Protein 3VMV (pdb70)

Organism: NCBI:txid122631

InterPro domains:
  IPR002022 Pectate lyase [PF00544] (34-359)
  IPR002022 Pectate lyase [SM00656] (61-288)
  IPR011050 Pectin lyase fold/virulence factor [SSF51126] (38-361)
  IPR012334 Pectin lyase fold [G3DSA:2.160.20.10] (37-362)
  IPR045032 Pectin lyase family [PTHR31683] (42-353)

Secondary structure (DSSP, 8-state):
--SGGGGSTT---TTTTSEEEEESSHHHHHHHHHHHHHSS-TTS-EEEEE-SEEESTT-SSSSEEES-TT-TTS-EEEEEEEE-TT--EEES--EEEESEEEEEEES-EEE---STTS-SEEEETT-EEEEEES-EEE--SSTTS-TTSS--SEEE-TT-EEEEEES-EEEEEEE-EEE-SSS-GGG--EEEEEES-EEEEEEE-TTEEES-EEEEES-EEEEESS-SEEEETT-EEEEES-EEEEES--SBPTTT-PBPSSEE--S-SSSB-EEEEES-EEESS--TT---------SS------HHHHHHHHHHH-SSSS--

Radius of gyration: 18.45 Å; Cα contacts (8 Å, |Δi|>4): 1088; chains: 1; bounding box: 36×42×50 Å

CATH classification: 2.160.20.10

Foldseek 3Di:
DDPFLLCPPPHADALPPFEEEEDAEQCVQLCVLAVLLPDPHNANRYEYEHQHEYECVRHDDQANENARPVGQVDEHERHEYEYDFAHQEYEQYAYEHGNYERYEYEQYEYEQHQTDVLERYEYEHQYESYEYAFAEYEYAVVPPVDQNSGPEHYEYKFAYERYEYEQAEYEHHEQYYYQYDDQDLNRGYETYEYALYEAEHYAEPLPQHAQYEYEYALYEAENHHAAHAAFAHAYEYEYEQAEYANHHDQAQAPPPRHGGWHYWHHDDDPGGYFYAYYQYHYHNTDDPVDDGDDPDDDDDDDDHDHNVVSVVCSVPAGHHSRPD

Sequence (324 aa):
GPQGYASMNGGTTGGAGGRVEYASTGAQIQQLIDNRSRSNNPDEPLTIYVNGTITQGNSPQSLIDVKNHRGKAHEIKNISIIGVGTNGEFDGIGIRLSNAHNIIIQNVSIHHVREGEGTAIEVTDDSKNVWIDHNEFYSEFPGNGDSDYYDGLVDMKRNAEYITVSWNKFENHWKTMLVGHTDNASLAPDKITYHHNYFNNLNSRVPLIRYADVHMFNNYFKDINDTAINSRVGARVFVENNYFDNVGSGQADPTTGFIKGPVGWFYGSPSTGYWNLRGNVFVNTPNSHLNSTTNFTPPYSYQVQSATQAKSSVEQHSGVGVIN

Nearest PDB structures (foldseek):
  3vmw-assembly1_A  TM=1.003E+00  e=4.921E-53  Bacillus sp. N16-5
  7bbv-assembly2_B  TM=9.202E-01  e=9.010E-18  Verticillium dahliae VdLs.17
  2qy1-assembly2_B  TM=8.235E-01  e=1.995E-17  Xanthomonas campestris pv. campestris
  2qxz-assembly2_B  TM=8.235E-01  e=8.107E-17  Xanthomonas campestris pv. campestris
  1o8f-assembly1_A  TM=7.724E-01  e=2.577E-15  Dickeya chrysanthemi

Structure (mmCIF, N/CA/C/O backbone):
data_3VMV
#
_entry.id   3VMV
#
_cell.length_a   134.874
_cell.length_b   48.473
_cell.length_c   52.939
_cell.angle_alpha   90.00
_cell.angle_beta   90.00
_cell.angle_gamma   90.00
#
_symmetry.space_group_name_H-M   'P 21 21 2'
#
loop_
_entity.id
_entity.type
_entity.pdbx_description
1 polymer 'Pectate lyase'
2 non-polymer 'SULFATE ION'
3 water water
#
loop_
_atom_site.group_PDB
_atom_site.id
_atom_site.type_symbol
_atom_site.label_atom_id
_atom_site.label_alt_id
_atom_site.label_comp_id
_atom_site.label_asym_id
_atom_site.label_entity_id
_atom_site.label_seq_id
_atom_site.pdbx_PDB_ins_code
_atom_site.Cartn_x
_atom_site.Cartn_y
_atom_site.Cartn_z
_atom_site.occupancy
_atom_site.B_iso_or_equiv
_atom_site.auth_seq_id
_atom_site.auth_comp_id
_atom_site.auth_asym_id
_atom_site.auth_atom_id
_atom_site.pdbx_PDB_model_num
ATOM 1 N N . GLY A 1 3 ? -31.519 25.081 7.422 1.00 33.28 3 GLY A N 1
ATOM 2 C CA . GLY A 1 3 ? -30.223 25.203 8.079 1.00 24.78 3 GLY A CA 1
ATOM 3 C C . GLY A 1 3 ? -30.081 24.445 9.385 1.00 21.28 3 GLY A C 1
ATOM 4 O O . GLY A 1 3 ? -30.970 23.679 9.802 1.00 22.22 3 GLY A O 1
ATOM 5 N N . PRO A 1 4 ? -28.941 24.637 10.046 1.00 16.28 4 PRO A N 1
ATOM 6 C CA . PRO A 1 4 ? -28.675 23.850 11.262 1.00 13.71 4 PRO A CA 1
ATOM 7 C C . PRO A 1 4 ? -29.452 24.328 12.479 1.00 16.43 4 PRO A C 1
ATOM 8 O O . PRO A 1 4 ? -29.799 25.533 12.582 1.00 17.83 4 PRO A O 1
ATOM 12 N N . GLN A 1 5 ? -29.735 23.376 13.367 1.00 11.85 5 GLN A N 1
ATOM 13 C CA . GLN A 1 5 ? -30.110 23.699 14.734 1.00 13.01 5 GLN A CA 1
ATOM 14 C C . GLN A 1 5 ? -28.884 24.083 15.538 1.00 12.00 5 GLN A C 1
ATOM 15 O O . GLN A 1 5 ? -27.765 23.715 15.184 1.00 16.52 5 GLN A O 1
ATOM 21 N N . GLY A 1 6 ? -29.082 24.805 16.644 1.00 13.18 6 GLY A N 1
ATOM 22 C CA . GLY A 1 6 ? -28.008 24.949 17.610 1.00 12.51 6 GLY A CA 1
ATOM 23 C C . GLY A 1 6 ? -26.972 26.002 17.258 1.00 12.37 6 GLY A C 1
ATOM 24 O O . GLY A 1 6 ? -27.248 26.993 16.599 1.00 13.08 6 GLY A O 1
ATOM 25 N N . TYR A 1 7 ? -25.755 25.781 17.726 1.00 10.36 7 TYR A N 1
ATOM 26 C CA . TYR A 1 7 ? -24.793 26.867 17.703 1.00 10.92 7 TYR A CA 1
ATOM 27 C C . TYR A 1 7 ? -24.406 27.357 16.288 1.00 12.63 7 TYR A C 1
ATOM 28 O O . TYR A 1 7 ? -24.136 28.546 16.119 1.00 11.81 7 TYR A O 1
ATOM 37 N N . ALA A 1 8 ? -24.400 26.493 15.263 1.00 10.69 8 ALA A N 1
ATOM 38 C CA . ALA A 1 8 ? -24.063 26.970 13.920 1.00 9.76 8 ALA A CA 1
ATOM 39 C C . ALA A 1 8 ? -25.135 27.937 13.367 1.00 11.77 8 ALA A C 1
ATOM 40 O O . ALA A 1 8 ? -24.894 28.617 12.392 1.00 14.69 8 ALA A O 1
ATOM 42 N N . SER A 1 9 ? -26.306 27.984 14.017 1.00 12.83 9 SER A N 1
ATOM 43 C CA . SER A 1 9 ? -27.371 28.906 13.604 1.00 14.06 9 SER A CA 1
ATOM 44 C C . SER A 1 9 ? -27.152 30.311 14.134 1.00 16.33 9 SER A C 1
ATOM 45 O O . SER A 1 9 ? -27.810 31.253 13.687 1.00 16.61 9 SER A O 1
ATOM 48 N N . MET A 1 10 ? -26.252 30.447 15.104 1.00 15.24 10 MET A N 1
ATOM 49 C CA . MET A 1 10 ? -25.963 31.738 15.716 1.00 15.75 10 MET A CA 1
ATOM 50 C C . MET A 1 10 ? -24.873 32.424 14.925 1.00 16.61 10 MET A C 1
ATOM 51 O O . MET A 1 10 ? -24.394 31.887 13.915 1.00 16.54 10 MET A O 1
ATOM 56 N N . ASN A 1 11 ? -24.501 33.615 15.383 1.00 17.80 11 ASN A N 1
ATOM 57 C CA . ASN A 1 11 ? -23.409 34.370 14.782 1.00 16.25 11 ASN A CA 1
ATOM 58 C C . ASN A 1 11 ? -23.642 34.566 13.296 1.00 19.92 11 ASN A C 1
ATOM 59 O O . ASN A 1 11 ? -22.707 34.518 12.507 1.00 18.58 11 ASN A O 1
ATOM 64 N N . GLY A 1 12 ? -24.904 34.770 12.912 1.00 18.35 12 GLY A N 1
ATOM 65 C CA . GLY A 1 12 ? -25.240 34.993 11.513 1.00 20.68 12 GLY A CA 1
ATOM 66 C C . GLY A 1 12 ? -25.748 33.797 10.711 1.00 20.99 12 GLY A C 1
ATOM 67 O O . GLY A 1 12 ? -26.244 33.963 9.598 1.00 19.32 12 GLY A O 1
ATOM 68 N N . GLY A 1 13 ? -25.583 32.589 11.249 1.00 17.93 13 GLY A N 1
ATOM 69 C CA . GLY A 1 13 ? -26.106 31.388 10.625 1.00 16.49 13 GLY A CA 1
ATOM 70 C C . GLY A 1 13 ? -25.102 30.703 9.705 1.00 15.09 13 GLY A C 1
ATOM 71 O O . GLY A 1 13 ? -23.986 31.220 9.469 1.00 16.68 13 GLY A O 1
ATOM 72 N N . THR A 1 14 ? -25.501 29.549 9.193 1.00 15.99 14 THR A N 1
ATOM 73 C CA . THR A 1 14 ? -24.653 28.783 8.283 1.00 14.56 14 THR A CA 1
ATOM 74 C C . THR A 1 14 ? -25.440 28.360 7.048 1.00 16.85 14 THR A C 1
ATOM 75 O O . THR A 1 14 ? -26.433 27.608 7.132 1.00 17.36 14 THR A O 1
ATOM 79 N N . THR A 1 15 ? -25.008 28.879 5.895 1.00 14.48 15 THR A N 1
ATOM 80 C CA . THR A 1 15 ? -25.592 28.569 4.611 1.00 14.01 15 THR A CA 1
ATOM 81 C C . THR A 1 15 ? -24.593 27.923 3.657 1.00 14.80 15 THR A C 1
ATOM 82 O O . THR A 1 15 ? -24.958 27.486 2.570 1.00 15.07 15 THR A O 1
ATOM 86 N N . GLY A 1 16 ? -23.337 27.839 4.075 1.00 14.84 16 GLY A N 1
ATOM 87 C CA . GLY A 1 16 ? -22.326 27.199 3.244 1.00 14.94 16 GLY A CA 1
ATOM 88 C C . GLY A 1 16 ? -22.175 27.822 1.863 1.00 15.10 16 GLY A C 1
ATOM 89 O O . GLY A 1 16 ? -22.022 29.059 1.708 1.00 15.56 16 GLY A O 1
ATOM 90 N N . GLY A 1 17 ? -22.203 26.966 0.850 1.00 14.00 17 GLY A N 1
ATOM 91 C CA . GLY A 1 17 ? -21.983 27.383 -0.530 1.00 14.28 17 GLY A CA 1
ATOM 92 C C . GLY A 1 17 ? -23.255 27.713 -1.263 1.00 17.43 17 GLY A C 1
ATOM 93 O O . GLY A 1 17 ? -23.236 27.861 -2.480 1.00 18.74 17 GLY A O 1
ATOM 94 N N . ALA A 1 18 ? -24.367 27.814 -0.543 1.00 18.55 18 ALA A N 1
ATOM 95 C CA . ALA A 1 18 ? -25.649 28.062 -1.205 1.00 23.28 18 ALA A CA 1
ATOM 96 C C . ALA A 1 18 ? -25.649 29.398 -1.945 1.00 26.13 18 ALA A C 1
ATOM 97 O O . ALA A 1 18 ? -25.145 30.403 -1.443 1.00 24.20 18 ALA A O 1
ATOM 99 N N . GLY A 1 19 ? -26.206 29.391 -3.155 1.00 24.11 19 GLY A N 1
ATOM 100 C CA . GLY A 1 19 ? -26.441 30.633 -3.874 1.00 28.08 19 GLY A CA 1
ATOM 101 C C . GLY A 1 19 ? -25.248 31.150 -4.665 1.00 31.52 19 GLY A C 1
ATOM 102 O O . GLY A 1 19 ? -25.117 32.353 -4.897 1.00 36.21 19 GLY A O 1
ATOM 103 N N . GLY A 1 20 ? -24.374 30.240 -5.076 1.00 23.24 20 GLY A N 1
ATOM 104 C CA . GLY A 1 20 ? -23.268 30.588 -5.945 1.00 23.49 20 GLY A CA 1
ATOM 105 C C . GLY A 1 20 ? -23.061 29.529 -7.012 1.00 25.58 20 GLY A C 1
ATOM 106 O O . GLY A 1 20 ? -24.004 29.055 -7.649 1.00 28.05 20 GLY A O 1
ATOM 107 N N . ARG A 1 21 ? -21.815 29.153 -7.207 1.00 19.83 21 ARG A N 1
ATOM 108 C CA . ARG A 1 21 ? -21.446 28.176 -8.206 1.00 20.18 21 ARG A CA 1
ATOM 109 C C . ARG A 1 21 ? -21.624 26.759 -7.693 1.00 18.27 21 ARG A C 1
ATOM 110 O O . ARG A 1 21 ? -21.553 26.513 -6.475 1.00 16.74 21 ARG A O 1
ATOM 118 N N . VAL A 1 22 ? -21.867 25.847 -8.634 1.00 19.30 22 VAL A N 1
ATOM 119 C CA . VAL A 1 22 ? -21.964 24.412 -8.345 1.00 15.32 22 VAL A CA 1
ATOM 120 C C . VAL A 1 22 ? -20.970 23.663 -9.190 1.00 16.15 22 VAL A C 1
ATOM 121 O O . VAL A 1 22 ? -20.889 23.879 -10.404 1.00 17.55 22 VAL A O 1
ATOM 125 N N . GLU A 1 23 ? -20.207 22.783 -8.565 1.00 14.86 23 GLU A N 1
ATOM 126 C CA . GLU A 1 23 ? -19.277 21.933 -9.250 1.00 16.54 23 GLU A CA 1
ATOM 127 C C . GLU A 1 23 ? -19.479 20.533 -8.774 1.00 14.82 23 GLU A C 1
ATOM 128 O O . GLU A 1 23 ? -19.907 20.315 -7.608 1.00 16.97 23 GLU A O 1
ATOM 134 N N . TYR A 1 24 ? -19.161 19.591 -9.634 1.00 16.30 24 TYR A N 1
ATOM 135 C CA . TYR A 1 24 ? -19.141 18.198 -9.273 1.00 18.07 24 TYR A CA 1
ATOM 136 C C . TYR A 1 24 ? -17.716 17.678 -9.346 1.00 22.69 24 TYR A C 1
ATOM 137 O O . TYR A 1 24 ? -17.032 17.843 -10.373 1.00 24.51 24 TYR A O 1
ATOM 146 N N . ALA A 1 25 ? -17.296 16.990 -8.290 1.00 15.65 25 ALA A N 1
ATOM 147 C CA . ALA A 1 25 ? -15.925 16.494 -8.245 1.00 16.54 25 ALA A CA 1
ATOM 148 C C . ALA A 1 25 ? -15.908 15.040 -7.839 1.00 16.85 25 ALA A C 1
ATOM 149 O O . ALA A 1 25 ? -16.701 14.610 -7.007 1.00 17.52 25 ALA A O 1
ATOM 151 N N . SER A 1 26 ? -14.977 14.284 -8.384 1.00 15.64 26 SER A N 1
ATOM 152 C CA . SER A 1 26 ? -14.867 12.880 -8.024 1.00 16.13 26 SER A CA 1
ATOM 153 C C . SER A 1 26 ? -13.450 12.501 -7.651 1.00 16.76 26 SER A C 1
ATOM 154 O O . SER A 1 26 ? -13.165 11.334 -7.453 1.00 18.29 26 SER A O 1
ATOM 157 N N . THR A 1 27 ? -12.563 13.486 -7.543 1.00 15.50 27 THR A N 1
ATOM 158 C CA . THR A 1 27 ? -11.201 13.203 -7.042 1.00 16.23 27 THR A CA 1
ATOM 159 C C . THR A 1 27 ? -10.771 14.337 -6.122 1.00 15.39 27 THR A C 1
ATOM 160 O O . THR A 1 27 ? -11.311 15.460 -6.186 1.00 14.88 27 THR A O 1
ATOM 164 N N . GLY A 1 28 ? -9.791 14.066 -5.260 1.00 13.36 28 GLY A N 1
ATOM 165 C CA . GLY A 1 28 ? -9.296 15.102 -4.376 1.00 14.35 28 GLY A CA 1
ATOM 166 C C . GLY A 1 28 ? -8.630 16.217 -5.158 1.00 15.09 28 GLY A C 1
ATOM 167 O O . GLY A 1 28 ? -8.697 17.383 -4.757 1.00 14.11 28 GLY A O 1
ATOM 168 N N . ALA A 1 29 ? -7.994 15.865 -6.266 1.00 16.11 29 ALA A N 1
ATOM 169 C CA . ALA A 1 29 ? -7.401 16.892 -7.127 1.00 16.09 29 ALA A CA 1
ATOM 170 C C . ALA A 1 29 ? -8.452 17.887 -7.612 1.00 16.25 29 ALA A C 1
ATOM 171 O O . ALA A 1 29 ? -8.222 19.092 -7.569 1.00 15.81 29 ALA A O 1
ATOM 173 N N . GLN A 1 30 ? -9.630 17.403 -8.010 1.00 16.15 30 GLN A N 1
ATOM 174 C CA . GLN A 1 30 ? -10.671 18.339 -8.437 1.00 15.42 30 GLN A CA 1
ATOM 175 C C . GLN A 1 30 ? -11.126 19.198 -7.278 1.00 16.92 30 GLN A C 1
ATOM 176 O O . GLN A 1 30 ? -11.269 20.400 -7.417 1.00 16.82 30 GLN A O 1
ATOM 182 N N . ILE A 1 31 ? -11.357 18.584 -6.117 1.00 12.92 31 ILE A N 1
ATOM 183 C CA . ILE A 1 31 ? -11.790 19.364 -4.971 1.00 11.90 31 ILE A CA 1
ATOM 184 C C . ILE A 1 31 ? -10.751 20.417 -4.588 1.00 14.64 31 ILE A C 1
ATOM 185 O O . ILE A 1 31 ? -11.084 21.590 -4.389 1.00 13.35 31 ILE A O 1
ATOM 190 N N . GLN A 1 32 ? -9.495 19.995 -4.462 1.00 12.42 32 GLN A N 1
ATOM 191 C CA . GLN A 1 32 ? -8.453 20.941 -4.033 1.00 14.79 32 GLN A CA 1
ATOM 192 C C . GLN A 1 32 ? -8.281 22.084 -5.056 1.00 16.16 32 GLN A C 1
ATOM 193 O O . GLN A 1 32 ? -8.110 23.260 -4.682 1.00 16.56 32 GLN A O 1
ATOM 199 N N . GLN A 1 33 ? -8.334 21.748 -6.345 1.00 14.86 33 GLN A N 1
ATOM 200 C CA . GLN A 1 33 ? -8.219 22.788 -7.370 1.00 15.06 33 GLN A CA 1
ATOM 201 C C . GLN A 1 33 ? -9.367 23.752 -7.335 1.00 14.65 33 GLN A C 1
ATOM 202 O O . GLN A 1 33 ? -9.171 24.958 -7.531 1.00 18.51 33 GLN A O 1
ATOM 208 N N . LEU A 1 34 ? -10.586 23.244 -7.124 1.00 14.95 34 LEU A N 1
ATOM 209 C CA . LEU A 1 34 ? -11.715 24.147 -7.034 1.00 18.15 34 LEU A CA 1
ATOM 210 C C . LEU A 1 34 ? -11.522 25.164 -5.901 1.00 18.59 34 LEU A C 1
ATOM 211 O O . LEU A 1 34 ? -11.760 26.367 -6.079 1.00 18.11 34 LEU A O 1
ATOM 216 N N . ILE A 1 35 ? -11.072 24.676 -4.754 1.00 16.19 35 ILE A N 1
ATOM 217 C CA . ILE A 1 35 ? -10.850 25.530 -3.601 1.00 14.82 35 ILE A CA 1
ATOM 218 C C . ILE A 1 35 ? -9.761 26.557 -3.895 1.00 17.18 35 ILE A C 1
ATOM 219 O O . ILE A 1 35 ? -9.942 27.742 -3.639 1.00 15.33 35 ILE A O 1
ATOM 224 N N . ASP A 1 36 ? -8.629 26.093 -4.424 1.00 14.97 36 ASP A N 1
ATOM 225 C CA . ASP A 1 36 ? -7.470 26.972 -4.612 1.00 16.29 36 ASP A CA 1
ATOM 226 C C . ASP A 1 36 ? -7.723 27.959 -5.750 1.00 17.48 36 ASP A C 1
ATOM 227 O O . ASP A 1 36 ? -7.380 29.141 -5.633 1.00 17.14 36 ASP A O 1
ATOM 232 N N . ASN A 1 37 ? -8.333 27.485 -6.834 1.00 16.56 37 ASN A N 1
ATOM 233 C CA . ASN A 1 37 ? -8.636 28.365 -7.948 1.00 17.87 37 ASN A CA 1
ATOM 234 C C . ASN A 1 37 ? -9.579 29.474 -7.497 1.00 15.36 37 ASN A C 1
ATOM 235 O O . ASN A 1 37 ? -9.402 30.642 -7.863 1.00 19.35 37 ASN A O 1
ATOM 240 N N . ARG A 1 38 ? -10.587 29.125 -6.706 1.00 17.15 38 ARG A N 1
ATOM 241 C CA . ARG A 1 38 ? -11.479 30.164 -6.220 1.00 14.25 38 ARG A CA 1
ATOM 242 C C . ARG A 1 38 ? -10.726 31.157 -5.341 1.00 16.12 38 ARG A C 1
ATOM 243 O O . ARG A 1 38 ? -10.925 32.368 -5.424 1.00 16.90 38 ARG A O 1
ATOM 251 N N . SER A 1 39 ? -9.849 30.634 -4.486 1.00 14.16 39 SER A N 1
ATOM 252 C CA . SER A 1 39 ? -9.128 31.477 -3.543 1.00 15.78 39 SER A CA 1
ATOM 253 C C . SER A 1 39 ? -8.264 32.514 -4.281 1.00 16.55 39 SER A C 1
ATOM 254 O O . SER A 1 39 ? -8.093 33.625 -3.802 1.00 18.09 39 SER A O 1
ATOM 257 N N . ARG A 1 40 ? -7.778 32.157 -5.464 1.00 18.18 40 ARG A N 1
ATOM 258 C CA . ARG A 1 40 ? -6.889 33.021 -6.242 1.00 17.81 40 ARG A CA 1
ATOM 259 C C . ARG A 1 40 ? -7.671 33.944 -7.186 1.00 18.69 40 ARG A C 1
ATOM 260 O O . ARG A 1 40 ? -7.078 34.784 -7.847 1.00 21.91 40 ARG A O 1
ATOM 268 N N . SER A 1 41 ? -8.993 33.759 -7.268 1.00 19.25 41 SER A N 1
ATOM 269 C CA . SER A 1 41 ? -9.839 34.503 -8.209 1.00 17.28 41 SER A CA 1
ATOM 270 C C . SER A 1 41 ? -10.146 35.926 -7.739 1.00 19.47 41 SER A C 1
ATOM 271 O O . SER A 1 41 ? -9.782 36.305 -6.610 1.00 24.50 41 SER A O 1
ATOM 274 N N . ASN A 1 42 ? -10.857 36.682 -8.582 1.00 22.90 42 ASN A N 1
ATOM 275 C CA . ASN A 1 42 ? -11.250 38.043 -8.207 1.00 27.34 42 ASN A CA 1
ATOM 276 C C . ASN A 1 42 ? -12.386 38.057 -7.192 1.00 29.71 42 ASN A C 1
ATOM 277 O O . ASN A 1 42 ? -12.769 39.114 -6.689 1.00 31.00 42 ASN A O 1
ATOM 282 N N . ASN A 1 43 ? -12.932 36.879 -6.915 1.00 24.93 43 ASN A N 1
ATOM 283 C CA . ASN A 1 43 ? -14.132 36.753 -6.098 1.00 25.54 43 ASN A CA 1
ATOM 284 C C . ASN A 1 43 ? -13.983 35.524 -5.196 1.00 20.99 43 ASN A C 1
ATOM 285 O O . ASN A 1 43 ? -14.720 34.545 -5.326 1.00 21.93 43 ASN A O 1
ATOM 290 N N . PRO A 1 44 ? -13.010 35.572 -4.291 1.00 18.77 44 PRO A N 1
ATOM 291 C CA . PRO A 1 44 ? -12.656 34.390 -3.501 1.00 16.80 44 PRO A CA 1
ATOM 292 C C . PRO A 1 44 ? -13.726 33.918 -2.517 1.00 17.75 44 PRO A C 1
ATOM 293 O O . PRO A 1 44 ? -13.679 32.757 -2.115 1.00 17.60 44 PRO A O 1
ATOM 297 N N . ASP A 1 45 ? -14.676 34.777 -2.163 1.00 18.20 45 ASP A N 1
ATOM 298 C CA . ASP A 1 45 ? -15.719 34.371 -1.215 1.00 16.65 45 ASP A CA 1
ATOM 299 C C . ASP A 1 45 ? -17.032 34.013 -1.896 1.00 18.48 45 ASP A C 1
ATOM 300 O O . ASP A 1 45 ? -18.030 33.777 -1.208 1.00 20.22 45 ASP A O 1
ATOM 305 N N . GLU A 1 46 ? -17.044 34.003 -3.227 1.00 17.82 46 GLU A N 1
ATOM 306 C CA . GLU A 1 46 ? -18.261 33.627 -3.969 1.00 17.15 46 GLU A CA 1
ATOM 307 C C . GLU A 1 46 ? -18.673 32.229 -3.481 1.00 16.33 46 GLU A C 1
ATOM 308 O O . GLU A 1 46 ? -17.884 31.304 -3.557 1.00 18.00 46 GLU A O 1
ATOM 314 N N . PRO A 1 47 ? -19.917 32.067 -3.021 1.00 17.61 47 PRO A N 1
ATOM 315 C CA . PRO A 1 47 ? -20.312 30.734 -2.498 1.00 16.83 47 PRO A CA 1
ATOM 316 C C . PRO A 1 47 ? -20.115 29.627 -3.534 1.00 16.66 47 PRO A C 1
ATOM 317 O O . PRO A 1 47 ? -20.396 29.826 -4.733 1.00 17.27 47 PRO A O 1
ATOM 321 N N . LEU A 1 48 ? -19.641 28.470 -3.052 1.00 14.33 48 LEU A N 1
ATOM 322 C CA . LEU A 1 48 ? -19.306 27.345 -3.903 1.00 13.26 48 LEU A CA 1
ATOM 323 C C . LEU A 1 48 ? -19.840 26.075 -3.254 1.00 11.68 48 LEU A C 1
ATOM 324 O O . LEU A 1 48 ? -19.536 25.787 -2.113 1.00 13.47 48 LEU A O 1
ATOM 329 N N . THR A 1 49 ? -20.663 25.342 -3.982 1.00 13.78 49 THR A N 1
ATOM 330 C CA . THR A 1 49 ? -21.087 24.017 -3.560 1.00 15.51 49 THR A CA 1
ATOM 331 C C . THR A 1 49 ? -20.352 23.014 -4.425 1.00 12.56 49 THR A C 1
ATOM 332 O O . THR A 1 49 ? -20.367 23.116 -5.662 1.00 13.51 49 THR A O 1
ATOM 336 N N . ILE A 1 50 ? -19.657 22.077 -3.777 1.00 13.73 50 ILE A N 1
ATOM 337 C CA . ILE A 1 50 ? -18.983 20.994 -4.462 1.00 13.25 50 ILE A CA 1
ATOM 338 C C . ILE A 1 50 ? -19.734 19.697 -4.146 1.00 12.44 50 ILE A C 1
ATOM 339 O O . ILE A 1 50 ? -19.718 19.239 -2.982 1.00 11.87 50 ILE A O 1
ATOM 344 N N . TYR A 1 51 ? -20.431 19.159 -5.144 1.00 14.93 51 TYR A N 1
ATOM 345 C CA . TYR A 1 51 ? -21.049 17.833 -5.019 1.00 12.90 51 TYR A CA 1
ATOM 346 C C . TYR A 1 51 ? -20.017 16.765 -5.292 1.00 14.33 51 TYR A C 1
ATOM 347 O O . TYR A 1 51 ? -19.376 16.761 -6.352 1.00 16.49 51 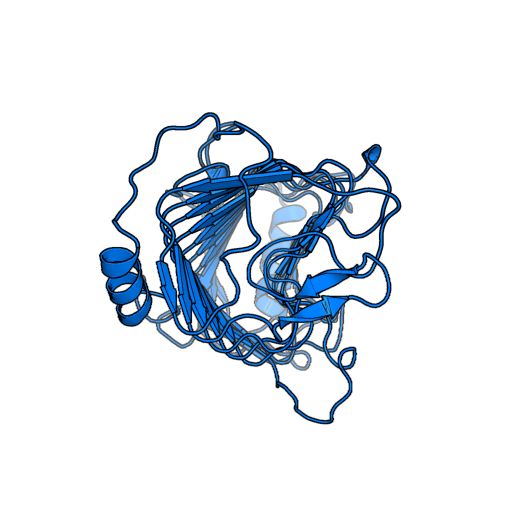TYR A O 1
ATOM 356 N N . VAL A 1 52 ? -19.881 15.826 -4.367 1.00 12.01 52 VAL A N 1
ATOM 357 C CA . VAL A 1 52 ? -18.860 14.798 -4.481 1.00 12.59 52 VAL A CA 1
ATOM 358 C C . VAL A 1 52 ? -19.542 13.508 -4.946 1.00 14.69 52 VAL A C 1
ATOM 359 O O . VAL A 1 52 ? -20.418 12.932 -4.242 1.00 14.60 52 VAL A O 1
ATOM 363 N N . ASN A 1 53 ? -19.169 13.092 -6.153 1.00 12.63 53 ASN A N 1
ATOM 364 C CA . ASN A 1 53 ? -19.777 11.922 -6.785 1.00 14.42 53 ASN A CA 1
ATOM 365 C C . ASN A 1 53 ? -18.760 10.858 -7.194 1.00 19.54 53 ASN A C 1
ATOM 366 O O . ASN A 1 53 ? -18.956 10.124 -8.164 1.00 26.40 53 ASN A O 1
ATOM 371 N N . GLY A 1 54 ? -17.703 10.734 -6.407 1.00 16.81 54 GLY A N 1
ATOM 372 C CA . GLY A 1 54 ? -16.751 9.663 -6.603 1.00 19.26 54 GLY A CA 1
ATOM 373 C C . GLY A 1 54 ? -15.982 9.462 -5.331 1.00 17.04 54 GLY A C 1
ATOM 374 O O . GLY A 1 54 ? -16.195 10.199 -4.373 1.00 21.50 54 GLY A O 1
ATOM 375 N N . THR A 1 55 ? -15.096 8.468 -5.306 1.00 17.39 55 THR A N 1
ATOM 376 C CA . THR A 1 55 ? -14.336 8.162 -4.090 1.00 13.83 55 THR A CA 1
ATOM 377 C C . THR A 1 55 ? -13.005 8.919 -4.078 1.00 14.24 55 THR A C 1
ATOM 378 O O . THR A 1 55 ? -12.173 8.756 -4.968 1.00 17.15 55 THR A O 1
ATOM 382 N N . ILE A 1 56 ? -12.889 9.811 -3.104 1.00 14.42 56 ILE A N 1
ATOM 383 C CA . ILE A 1 56 ? -11.702 10.638 -2.898 1.00 12.78 56 ILE A CA 1
ATOM 384 C C . ILE A 1 56 ? -10.670 9.859 -2.084 1.00 12.28 56 ILE A C 1
ATOM 385 O O . ILE A 1 56 ? -11.019 9.210 -1.110 1.00 13.61 56 ILE A O 1
ATOM 390 N N . THR A 1 57 ? -9.403 9.890 -2.487 1.00 14.97 57 THR A N 1
ATOM 391 C CA . THR A 1 57 ? -8.414 8.981 -1.892 1.00 15.72 57 THR A CA 1
ATOM 392 C C . THR A 1 57 ? -7.096 9.705 -1.794 1.00 14.61 57 THR A C 1
ATOM 393 O O . THR A 1 57 ? -6.915 10.731 -2.439 1.00 17.20 57 THR A O 1
ATOM 397 N N . GLN A 1 58 ? -6.136 9.118 -1.089 1.00 14.68 58 GLN A N 1
ATOM 398 C CA . GLN A 1 58 ? -4.771 9.643 -1.151 1.00 14.54 58 GLN A CA 1
ATOM 399 C C . GLN A 1 58 ? -4.240 9.637 -2.592 1.00 18.24 58 GLN A C 1
ATOM 400 O O . GLN A 1 58 ? -3.607 10.602 -3.045 1.00 18.26 58 GLN A O 1
ATOM 406 N N . GLY A 1 59 ? -4.480 8.541 -3.312 1.00 15.50 59 GLY A N 1
ATOM 407 C CA . GLY A 1 59 ? -3.964 8.382 -4.655 1.00 16.70 59 GLY A CA 1
ATOM 408 C C . GLY A 1 59 ? -4.490 9.420 -5.640 1.00 18.57 59 GLY A C 1
ATOM 409 O O . GLY A 1 59 ? -3.793 9.752 -6.596 1.00 19.72 59 GLY A O 1
ATOM 410 N N . ASN A 1 60 ? -5.706 9.941 -5.410 1.00 18.24 60 ASN A N 1
ATOM 411 C CA . ASN A 1 60 ? -6.238 10.923 -6.369 1.00 17.74 60 ASN A CA 1
ATOM 412 C C . ASN A 1 60 ? -6.285 12.366 -5.847 1.00 17.59 60 ASN A C 1
ATOM 413 O O . ASN A 1 60 ? -6.927 13.224 -6.452 1.00 16.13 60 ASN A O 1
ATOM 418 N N . SER A 1 61 ? -5.568 12.611 -4.747 1.00 15.47 61 SER A N 1
ATOM 419 C CA . SER A 1 61 ? -5.495 13.936 -4.092 1.00 13.93 61 SER A CA 1
ATOM 420 C C . SER A 1 61 ? -4.052 14.398 -4.042 1.00 16.05 61 SER A C 1
ATOM 421 O O . SER A 1 61 ? -3.139 13.575 -3.892 1.00 17.69 61 SER A O 1
ATOM 424 N N . PRO A 1 62 ? -3.848 15.700 -4.172 1.00 15.81 62 PRO A N 1
ATOM 425 C CA . PRO A 1 62 ? -2.480 16.228 -4.289 1.00 17.17 62 PRO A CA 1
ATOM 426 C C . PRO A 1 62 ? -1.796 16.490 -2.942 1.00 17.32 62 PRO A C 1
ATOM 427 O O . PRO A 1 62 ? -0.570 16.654 -2.944 1.00 19.59 62 PRO A O 1
ATOM 431 N N . GLN A 1 63 ? -2.551 16.583 -1.852 1.00 15.87 63 GLN A N 1
ATOM 432 C CA . GLN A 1 63 ? -1.994 16.699 -0.495 1.00 17.01 63 GLN A CA 1
ATOM 433 C C . GLN A 1 63 ? -2.530 15.541 0.327 1.00 14.99 63 GLN A C 1
ATOM 434 O O . GLN A 1 63 ? -3.438 14.837 -0.119 1.00 14.61 63 GLN A O 1
ATOM 440 N N . SER A 1 64 ? -1.998 15.360 1.532 1.00 14.29 64 SER A N 1
ATOM 441 C CA . SER A 1 64 ? -2.401 14.214 2.361 1.00 14.84 64 SER A CA 1
ATOM 442 C C . SER A 1 64 ? -3.742 14.418 3.076 1.00 14.64 64 SER A C 1
ATOM 443 O O . SER A 1 64 ? -4.195 13.545 3.810 1.00 14.04 64 SER A O 1
ATOM 446 N N . LEU A 1 65 ? -4.359 15.575 2.860 1.00 12.82 65 LEU A N 1
ATOM 447 C CA . LEU A 1 65 ? -5.705 15.884 3.360 1.00 13.05 65 LEU A CA 1
ATOM 448 C C . LEU A 1 65 ? -6.330 16.859 2.381 1.00 14.54 65 LEU A C 1
ATOM 449 O O . LEU A 1 65 ? -5.634 17.362 1.511 1.00 13.58 65 LEU A O 1
ATOM 454 N N . ILE A 1 66 ? -7.645 17.061 2.479 1.00 12.02 66 ILE A N 1
ATOM 455 C CA . ILE A 1 66 ? -8.347 18.042 1.659 1.00 12.59 66 ILE A CA 1
ATOM 456 C C . ILE A 1 66 ? -8.342 19.327 2.465 1.00 13.43 66 ILE A C 1
ATOM 457 O O . ILE A 1 66 ? -8.947 19.406 3.538 1.00 14.43 66 ILE A O 1
ATOM 462 N N . ASP A 1 67 ? -7.608 20.312 1.972 1.00 14.21 67 ASP A N 1
ATOM 463 C CA . ASP A 1 67 ? -7.232 21.507 2.716 1.00 14.48 67 ASP A CA 1
ATOM 464 C C . ASP A 1 67 ? -8.221 22.626 2.393 1.00 14.42 67 ASP A C 1
ATOM 465 O O . ASP A 1 67 ? -8.049 23.384 1.423 1.00 16.50 67 ASP A O 1
ATOM 470 N N . VAL A 1 68 ? -9.230 22.767 3.250 1.00 14.08 68 VAL A N 1
ATOM 471 C CA . VAL A 1 68 ? -10.175 23.906 3.170 1.00 11.24 68 VAL A CA 1
ATOM 472 C C . VAL A 1 68 ? -9.560 25.091 3.892 1.00 12.09 68 VAL A C 1
ATOM 473 O O . VAL A 1 68 ? -9.809 25.349 5.071 1.00 12.98 68 VAL A O 1
ATOM 477 N N . LYS A 1 69 ? -8.668 25.778 3.168 1.00 12.52 69 LYS A N 1
ATOM 478 C CA . LYS A 1 69 ? -7.802 26.811 3.697 1.00 16.18 69 LYS A CA 1
ATOM 479 C C . LYS A 1 69 ? -7.556 27.758 2.550 1.00 16.25 69 LYS A C 1
ATOM 480 O O . LYS A 1 69 ? -7.430 27.343 1.398 1.00 16.02 69 LYS A O 1
ATOM 486 N N . ASN A 1 70 ? -7.466 29.033 2.882 1.00 14.40 70 ASN A N 1
ATOM 487 C CA . ASN A 1 70 ? -7.140 30.025 1.890 1.00 15.76 70 ASN A CA 1
ATOM 488 C C . ASN A 1 70 ? -5.779 29.702 1.297 1.00 19.68 70 ASN A C 1
ATOM 489 O O . ASN A 1 70 ? -4.877 29.252 2.000 1.00 21.25 70 ASN A O 1
ATOM 494 N N . HIS A 1 71 ? -5.612 29.947 0.008 1.00 18.47 71 HIS A N 1
ATOM 495 C CA . HIS A 1 71 ? -4.291 29.775 -0.595 1.00 23.66 71 HIS A CA 1
ATOM 496 C C . HIS A 1 71 ? -3.277 30.759 0.061 1.00 20.19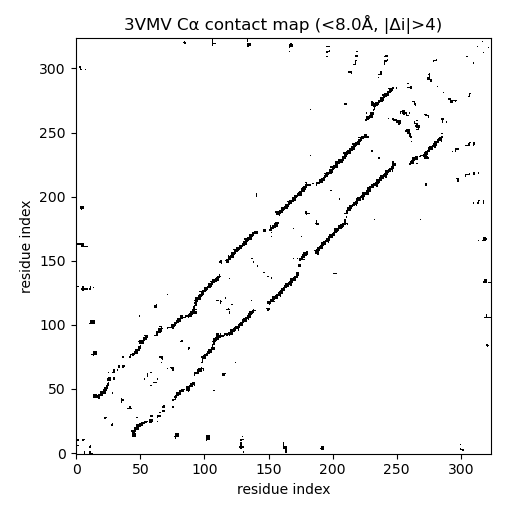 71 HIS A C 1
ATOM 497 O O . HIS A 1 71 ? -2.087 30.508 0.055 1.00 27.53 71 HIS A O 1
ATOM 504 N N . ARG A 1 72 ? -3.719 31.890 0.607 1.00 23.10 72 ARG A N 1
ATOM 505 C CA . ARG A 1 72 ? -2.734 32.813 1.259 1.00 28.69 72 ARG A CA 1
ATOM 506 C C . ARG A 1 72 ? -2.486 32.412 2.719 1.00 31.89 72 ARG A C 1
ATOM 507 O O . ARG A 1 72 ? -1.999 33.230 3.537 1.00 31.28 72 ARG A O 1
ATOM 515 N N . GLY A 1 73 ? -2.797 31.151 3.032 1.00 26.23 73 GLY A N 1
ATOM 516 C CA . GLY A 1 73 ? -2.521 30.575 4.349 1.00 26.97 73 GLY A CA 1
ATOM 517 C C . GLY A 1 73 ? -3.560 30.911 5.398 1.00 24.56 73 GLY A C 1
ATOM 518 O O . GLY A 1 73 ? -4.452 31.739 5.165 1.00 23.70 73 GLY A O 1
ATOM 519 N N . LYS A 1 74 ? -3.411 30.313 6.588 1.00 23.24 74 LYS A N 1
ATOM 520 C CA . LYS A 1 74 ? -4.401 30.417 7.667 1.00 20.16 74 LYS A CA 1
ATOM 521 C C . LYS A 1 74 ? -4.682 31.797 8.276 1.00 19.68 74 LYS A C 1
ATOM 522 O O . LYS A 1 74 ? -5.690 31.979 8.954 1.00 25.19 74 LYS A O 1
ATOM 528 N N . ALA A 1 75 ? -3.825 32.797 8.012 1.00 22.85 75 ALA A N 1
ATOM 529 C CA . ALA A 1 75 ? -4.134 34.148 8.487 1.00 26.47 75 ALA A CA 1
ATOM 530 C C . ALA A 1 75 ? -5.307 34.787 7.748 1.00 26.28 75 ALA A C 1
ATOM 531 O O . ALA A 1 75 ? -5.937 35.719 8.263 1.00 28.41 75 ALA A O 1
ATOM 533 N N . HIS A 1 76 ? -5.644 34.227 6.581 1.00 25.05 76 HIS A N 1
ATOM 534 C CA . HIS A 1 76 ? -6.710 34.751 5.737 1.00 22.06 76 HIS A CA 1
ATOM 535 C C . HIS A 1 76 ? -7.858 33.781 5.829 1.00 21.40 76 HIS A C 1
ATOM 536 O O . HIS A 1 76 ? -7.630 32.582 5.946 1.00 23.01 76 HIS A O 1
ATOM 543 N N . GLU A 1 77 ? -9.070 34.305 5.806 1.00 21.22 77 GLU A N 1
ATOM 544 C CA . GLU A 1 77 ? -10.248 33.464 5.883 1.00 17.37 77 GLU A CA 1
ATOM 545 C C . GLU A 1 77 ? -10.573 32.791 4.553 1.00 17.23 77 GLU A C 1
ATOM 546 O O . GLU A 1 77 ? -10.245 33.312 3.467 1.00 20.36 77 GLU A O 1
ATOM 552 N N . ILE A 1 78 ? -11.179 31.611 4.640 1.00 13.89 78 ILE A N 1
ATOM 553 C CA . ILE A 1 78 ? -11.845 31.019 3.490 1.00 13.33 78 ILE A CA 1
ATOM 554 C C . ILE A 1 78 ? -13.312 30.858 3.869 1.00 14.34 78 ILE A C 1
ATOM 555 O O . ILE A 1 78 ? -13.623 30.509 5.001 1.00 15.31 78 ILE A O 1
ATOM 560 N N . LYS A 1 79 ? -14.217 31.167 2.955 1.00 12.60 79 LYS A N 1
ATOM 561 C CA . LYS A 1 79 ? -15.639 31.306 3.326 1.00 13.93 79 LYS A CA 1
ATOM 562 C C . LYS A 1 79 ? -16.597 30.669 2.349 1.00 13.56 79 LYS A C 1
ATOM 563 O O . LYS A 1 79 ? -16.307 30.548 1.183 1.00 14.38 79 LYS A O 1
ATOM 569 N N . ASN A 1 80 ? -17.778 30.312 2.844 1.00 14.24 80 ASN A N 1
ATOM 570 C CA . ASN A 1 80 ? -18.943 30.051 2.001 1.00 13.64 80 ASN A CA 1
ATOM 571 C C . ASN A 1 80 ? -18.775 28.839 1.065 1.00 11.22 80 ASN A C 1
ATOM 572 O O . ASN A 1 80 ? -18.833 28.958 -0.169 1.00 12.98 80 ASN A O 1
ATOM 577 N N . ILE A 1 81 ? -18.599 27.673 1.687 1.00 12.61 81 ILE A N 1
ATOM 578 C CA . ILE A 1 81 ? -18.449 26.433 0.935 1.00 13.47 81 ILE A CA 1
ATOM 579 C C . ILE A 1 81 ? -19.386 25.380 1.463 1.00 11.69 81 ILE A C 1
ATOM 580 O O . ILE A 1 81 ? -19.531 25.256 2.683 1.00 13.14 81 ILE A O 1
ATOM 585 N N . SER A 1 82 ? -20.000 24.600 0.581 1.00 13.32 82 SER A N 1
ATOM 586 C CA . SER A 1 82 ? -20.589 23.321 0.973 1.00 13.18 82 SER A CA 1
ATOM 587 C C . SER A 1 82 ? -19.917 22.199 0.195 1.00 12.21 82 SER A C 1
ATOM 588 O O . SER A 1 82 ? -19.663 22.356 -1.014 1.00 13.08 82 SER A O 1
ATOM 591 N N . ILE A 1 83 ? -19.586 21.115 0.887 1.00 12.00 83 ILE A N 1
ATOM 592 C CA . ILE A 1 83 ? -19.141 19.863 0.266 1.00 10.50 83 ILE A CA 1
ATOM 593 C C . ILE A 1 83 ? -20.230 18.854 0.582 1.00 12.61 83 ILE A C 1
ATOM 594 O O . ILE A 1 83 ? -20.476 18.568 1.760 1.00 12.28 83 ILE A O 1
ATOM 599 N N . ILE A 1 84 ? -20.917 18.383 -0.458 1.00 12.68 84 ILE A N 1
ATOM 600 C CA . ILE A 1 84 ? -22.106 17.539 -0.274 1.00 10.87 84 ILE A CA 1
ATOM 601 C C . ILE A 1 84 ? -21.973 16.296 -1.124 1.00 9.52 84 ILE A C 1
ATOM 602 O O . ILE A 1 84 ? -21.770 16.3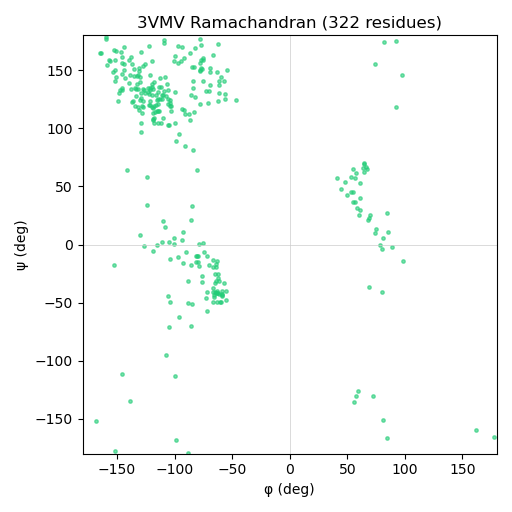85 -2.344 1.00 11.60 84 ILE A O 1
ATOM 607 N N . GLY A 1 85 ? -22.103 15.123 -0.500 1.00 12.36 85 GLY A N 1
ATOM 608 C CA . GLY A 1 85 ? -22.094 13.897 -1.258 1.00 12.61 85 GLY A CA 1
ATOM 609 C C . GLY A 1 85 ? -23.340 13.737 -2.124 1.00 13.39 85 GLY A C 1
ATOM 610 O O . GLY A 1 85 ? -24.421 14.208 -1.773 1.00 13.81 85 GLY A O 1
ATOM 611 N N . VAL A 1 86 ? -23.175 13.077 -3.257 1.00 12.64 86 VAL A N 1
ATOM 612 C CA . VAL A 1 86 ? -24.285 12.685 -4.116 1.00 12.53 86 VAL A CA 1
ATOM 613 C C . VAL A 1 86 ? -24.731 11.257 -3.776 1.00 17.99 86 VAL A C 1
ATOM 614 O O . VAL A 1 86 ? -23.959 10.316 -3.927 1.00 17.46 86 VAL A O 1
ATOM 618 N N . GLY A 1 87 ? -25.969 11.087 -3.294 1.00 15.76 87 GLY A N 1
ATOM 619 C CA . GLY A 1 87 ? -26.452 9.751 -2.963 1.00 16.59 87 GLY A CA 1
ATOM 620 C C . GLY A 1 87 ? -25.569 9.102 -1.920 1.00 15.68 87 GLY A C 1
ATOM 621 O O . GLY A 1 87 ? -25.292 9.688 -0.888 1.00 14.54 87 GLY A O 1
ATOM 622 N N . THR A 1 88 ? -25.086 7.904 -2.223 1.00 16.58 88 THR A N 1
ATOM 623 C CA . THR A 1 88 ? -24.187 7.203 -1.317 1.00 17.14 88 THR A CA 1
ATOM 624 C C . THR A 1 88 ? -22.800 7.179 -1.962 1.00 20.52 88 THR A C 1
ATOM 625 O O . THR A 1 88 ? -21.940 6.378 -1.579 1.00 23.39 88 THR A O 1
ATOM 629 N N . ASN A 1 89 ? -22.577 8.087 -2.904 1.00 18.67 89 ASN A N 1
ATOM 630 C CA . ASN A 1 89 ? -21.334 8.090 -3.684 1.00 19.23 89 ASN A CA 1
ATOM 631 C C . ASN A 1 89 ? -20.282 9.092 -3.251 1.00 14.91 89 ASN A C 1
ATOM 632 O O . ASN A 1 89 ? -19.189 9.131 -3.850 1.00 16.48 89 ASN A O 1
ATOM 637 N N . GLY A 1 90 ? -20.558 9.868 -2.199 1.00 13.99 90 GLY A N 1
ATOM 638 C CA . GLY A 1 90 ? -19.613 10.874 -1.701 1.00 11.89 90 GLY A CA 1
ATOM 639 C C . GLY A 1 90 ? -18.727 10.268 -0.654 1.00 11.42 90 GLY A C 1
ATOM 640 O O . GLY A 1 90 ? -19.001 10.402 0.518 1.00 15.05 90 GLY A O 1
ATOM 641 N N . GLU A 1 91 ? -17.653 9.620 -1.071 1.00 13.90 91 GLU A N 1
ATOM 642 C CA . GLU A 1 91 ? -16.860 8.815 -0.161 1.00 13.17 91 GLU A CA 1
ATOM 643 C C . GLU A 1 91 ? -15.422 9.324 -0.134 1.00 12.37 91 GLU A C 1
ATOM 644 O O . GLU A 1 91 ? -14.867 9.585 -1.208 1.00 14.48 91 GLU A O 1
ATOM 650 N N . PHE A 1 92 ? -14.858 9.452 1.080 1.00 11.47 92 PHE A N 1
ATOM 651 C CA . PHE A 1 92 ? -13.455 9.832 1.277 1.00 12.18 92 PHE A CA 1
ATOM 652 C C . PHE A 1 92 ? -12.828 8.638 1.978 1.00 11.88 92 PHE A C 1
ATOM 653 O O . PHE A 1 92 ? -13.083 8.416 3.157 1.00 12.00 92 PHE A O 1
ATOM 661 N N . ASP A 1 93 ? -12.046 7.857 1.239 1.00 13.15 93 ASP A N 1
ATOM 662 C CA . ASP A 1 93 ? -11.461 6.617 1.739 1.00 13.42 93 ASP A CA 1
ATOM 663 C C . ASP A 1 93 ? -9.979 6.868 2.014 1.00 13.26 93 ASP A C 1
ATOM 664 O O . ASP A 1 93 ? -9.160 6.988 1.089 1.00 15.40 93 ASP A O 1
ATOM 669 N N . GLY A 1 94 ? -9.660 7.026 3.302 1.00 11.74 94 GLY A N 1
ATOM 670 C CA . GLY A 1 94 ? -8.267 7.177 3.690 1.00 13.55 94 GLY A CA 1
ATOM 671 C C . GLY A 1 94 ? -7.766 8.590 3.614 1.00 15.66 94 GLY A C 1
ATOM 672 O O . GLY A 1 94 ? -6.540 8.791 3.723 1.00 14.12 94 GLY A O 1
ATOM 673 N N . ILE A 1 95 ? -8.658 9.567 3.431 1.00 12.63 95 ILE A N 1
ATOM 674 C CA . ILE A 1 95 ? -8.212 10.973 3.386 1.00 11.08 95 ILE A CA 1
ATOM 675 C C . ILE A 1 95 ? -9.310 11.789 4.017 1.00 13.41 95 ILE A C 1
ATOM 676 O O . ILE A 1 95 ? -10.490 11.552 3.745 1.00 13.06 95 ILE A O 1
ATOM 681 N N . GLY A 1 96 ? -8.901 12.700 4.883 1.00 11.26 96 GLY A N 1
ATOM 682 C CA . GLY A 1 96 ? -9.830 13.548 5.600 1.00 11.80 96 GLY A CA 1
ATOM 683 C C . GLY A 1 96 ? -9.815 14.983 5.152 1.00 13.30 96 GLY A C 1
ATOM 684 O O . GLY A 1 96 ? -9.046 15.396 4.275 1.00 13.36 96 GLY A O 1
ATOM 685 N N . ILE A 1 97 ? -10.751 15.735 5.712 1.00 10.14 97 ILE A N 1
ATOM 686 C CA . ILE A 1 97 ? -10.896 17.162 5.422 1.00 10.61 97 ILE A CA 1
ATOM 687 C C . ILE A 1 97 ? -10.429 18.004 6.584 1.00 11.67 97 ILE A C 1
ATOM 688 O O . ILE A 1 97 ? -10.706 17.673 7.733 1.00 11.24 97 ILE A O 1
ATOM 693 N N . ARG A 1 98 ? -9.712 19.095 6.303 1.00 11.20 98 ARG A N 1
ATOM 694 C CA . ARG A 1 98 ? -9.325 20.037 7.341 1.00 10.38 98 ARG A CA 1
ATOM 695 C C . ARG A 1 98 ? -9.901 21.395 7.028 1.00 11.15 98 ARG A C 1
ATOM 696 O O . ARG A 1 98 ? -9.709 21.915 5.934 1.00 13.10 98 ARG A O 1
ATOM 704 N N . LEU A 1 99 ? -10.572 21.982 8.005 1.00 10.59 99 LEU A N 1
ATOM 705 C CA . LEU A 1 99 ? -11.046 23.358 7.862 1.00 11.31 99 LEU A CA 1
ATOM 706 C C . LEU A 1 99 ? -10.156 24.272 8.659 1.00 11.61 99 LEU A C 1
ATOM 707 O O . LEU A 1 99 ? -10.059 24.116 9.890 1.00 11.04 99 LEU A O 1
ATOM 712 N N . SER A 1 100 ? -9.531 25.250 8.021 1.00 11.43 100 SER A N 1
ATOM 713 C CA . SER A 1 100 ? -8.594 26.134 8.714 1.00 13.66 100 SER A CA 1
ATOM 714 C C . SER A 1 100 ? -8.984 27.592 8.443 1.00 14.25 100 SER A C 1
ATOM 715 O O . SER A 1 100 ? -9.034 28.023 7.288 1.00 14.13 100 SER A O 1
ATOM 718 N N . ASN A 1 101 ? -9.296 28.314 9.509 1.00 14.73 101 ASN A N 1
ATOM 719 C CA . ASN A 1 101 ? -9.858 29.668 9.414 1.00 12.66 101 ASN A CA 1
ATOM 720 C C . ASN A 1 101 ? -10.951 29.738 8.346 1.00 13.12 101 ASN A C 1
ATOM 721 O O . ASN A 1 101 ? -10.986 30.602 7.479 1.00 14.93 101 ASN A O 1
ATOM 726 N N . ALA A 1 102 ? -11.835 28.754 8.449 1.00 13.48 102 ALA A N 1
ATOM 727 C CA . ALA A 1 102 ? -12.886 28.541 7.490 1.00 12.78 102 ALA A CA 1
ATOM 728 C C . ALA A 1 102 ? -14.218 28.974 8.082 1.00 11.19 102 ALA A C 1
ATOM 729 O O . ALA A 1 102 ? -14.496 28.658 9.234 1.00 13.83 102 ALA A O 1
ATOM 731 N N . HIS A 1 103 ? -15.006 29.736 7.317 1.00 12.21 103 HIS A N 1
ATOM 732 C CA . HIS A 1 103 ? -16.212 30.382 7.831 1.00 13.53 103 HIS A CA 1
ATOM 733 C C . HIS A 1 103 ? -17.395 30.108 6.954 1.00 12.11 103 HIS A C 1
ATOM 734 O O . HIS A 1 103 ? -17.308 30.268 5.751 1.00 14.59 103 HIS A O 1
ATOM 741 N N . ASN A 1 104 ? -18.492 29.683 7.576 1.00 12.87 104 ASN A N 1
ATOM 742 C CA . ASN A 1 104 ? -19.733 29.384 6.868 1.00 12.93 104 ASN A CA 1
ATOM 743 C C . ASN A 1 104 ? -19.529 28.204 5.910 1.00 12.47 104 ASN A C 1
ATOM 744 O O . ASN A 1 104 ? -19.543 28.348 4.672 1.00 12.71 104 ASN A O 1
ATOM 749 N N . ILE A 1 105 ? -19.342 27.035 6.517 1.00 12.03 105 ILE A N 1
ATOM 750 C CA . ILE A 1 105 ? -18.992 25.812 5.811 1.00 10.84 105 ILE A CA 1
ATOM 751 C C . ILE A 1 105 ? -19.982 24.706 6.166 1.00 8.96 105 ILE A C 1
ATOM 752 O O . ILE A 1 105 ? -20.288 24.507 7.346 1.00 11.33 105 ILE A O 1
ATOM 757 N N . ILE A 1 106 ? -20.485 24.007 5.161 1.00 10.44 106 ILE A N 1
ATOM 758 C CA . ILE A 1 106 ? -21.306 22.826 5.355 1.00 10.22 106 ILE A CA 1
ATOM 759 C C . ILE A 1 106 ? -20.593 21.595 4.773 1.00 10.84 106 ILE A C 1
ATOM 760 O O . ILE A 1 106 ? -20.149 21.627 3.635 1.00 11.42 106 ILE A O 1
ATOM 765 N N . ILE A 1 107 ? -20.464 20.527 5.564 1.00 10.45 107 ILE A N 1
ATOM 766 C CA . ILE A 1 107 ? -20.040 19.208 5.054 1.00 10.48 107 ILE A CA 1
ATOM 767 C C . ILE A 1 107 ? -21.197 18.259 5.319 1.00 10.67 107 ILE A C 1
ATOM 768 O O . ILE A 1 107 ? -21.610 18.077 6.484 1.00 9.65 107 ILE A O 1
ATOM 773 N N . GLN A 1 108 ? -21.749 17.695 4.255 1.00 10.99 108 GLN A N 1
ATOM 774 C CA . GLN A 1 108 ? -23.009 16.970 4.379 1.00 10.28 108 GLN A CA 1
ATOM 775 C C . GLN A 1 108 ? -23.027 15.759 3.476 1.00 9.52 108 GLN A C 1
ATOM 776 O O . GLN A 1 108 ? -22.576 15.793 2.297 1.00 11.22 108 GLN A O 1
ATOM 782 N N . ASN A 1 109 ? -23.645 14.686 3.963 1.00 10.86 109 ASN A N 1
ATOM 783 C CA . ASN A 1 109 ? -23.883 13.489 3.156 1.00 10.10 109 ASN A CA 1
ATOM 784 C C . ASN A 1 109 ? -22.639 12.845 2.537 1.00 11.23 109 ASN A C 1
ATOM 785 O O . ASN A 1 109 ? -22.681 12.373 1.391 1.00 11.50 109 ASN A O 1
ATOM 790 N N . VAL A 1 110 ? -21.538 12.859 3.279 1.00 11.03 110 VAL A N 1
ATOM 791 C CA . VAL A 1 110 ? -20.354 12.100 2.838 1.00 10.28 110 VAL A CA 1
ATOM 792 C C . VAL A 1 110 ? -19.951 11.028 3.861 1.00 8.04 110 VAL A C 1
ATOM 793 O O . VAL A 1 110 ? -20.260 11.134 5.057 1.00 9.73 110 VAL A O 1
ATOM 797 N N . SER A 1 111 ? -19.224 10.010 3.399 1.00 12.55 111 SER A N 1
ATOM 798 C CA . SER A 1 111 ? -18.647 9.024 4.293 1.00 10.60 111 SER A CA 1
ATOM 799 C C . SER A 1 111 ? -17.155 9.246 4.286 1.00 11.66 111 SER A C 1
ATOM 800 O O . SER A 1 111 ? -16.575 9.331 3.202 1.00 14.77 111 SER A O 1
ATOM 803 N N . ILE A 1 112 ? -16.551 9.361 5.460 1.00 9.24 112 ILE A N 1
ATOM 804 C CA . ILE A 1 112 ? -15.102 9.610 5.539 1.00 8.97 112 ILE A CA 1
ATOM 805 C C . ILE A 1 112 ? -14.555 8.597 6.497 1.00 9.16 112 ILE A C 1
ATOM 806 O O . ILE A 1 112 ? -15.005 8.529 7.676 1.00 12.17 112 ILE A O 1
ATOM 811 N N . HIS A 1 113 ? -13.574 7.809 6.058 1.00 11.42 113 HIS A N 1
ATOM 812 C CA . HIS A 1 113 ? -13.210 6.681 6.875 1.00 10.54 113 HIS A CA 1
ATOM 813 C C . HIS A 1 113 ? -11.779 6.189 6.654 1.00 12.44 113 HIS A C 1
ATOM 814 O O . HIS A 1 113 ? -11.143 6.456 5.658 1.00 12.93 113 HIS A O 1
ATOM 821 N N . HIS A 1 114 ? -11.297 5.495 7.680 1.00 11.97 114 HIS A N 1
ATOM 822 C CA . HIS A 1 114 ? -9.967 4.886 7.693 1.00 10.38 114 HIS A CA 1
ATOM 823 C C . HIS A 1 114 ? -8.918 5.952 7.399 1.00 10.35 114 HIS A C 1
ATOM 824 O O . HIS A 1 114 ? -7.968 5.695 6.643 1.00 12.01 114 HIS A O 1
ATOM 831 N N . VAL A 1 115 ? -9.055 7.107 8.056 1.00 11.52 115 VAL A N 1
ATOM 832 C CA . VAL A 1 115 ? -8.104 8.197 7.828 1.00 10.96 115 VAL A CA 1
ATOM 833 C C . VAL A 1 115 ? -6.906 8.017 8.755 1.00 10.76 115 VAL A C 1
ATOM 834 O O . VAL A 1 115 ? -7.004 8.218 9.960 1.00 11.65 115 VAL A O 1
ATOM 838 N N . ARG A 1 116 ? -5.771 7.622 8.190 1.00 14.02 116 ARG A N 1
ATOM 839 C CA . ARG A 1 116 ? -4.513 7.521 8.932 1.00 14.95 116 ARG A CA 1
ATOM 840 C C . ARG A 1 116 ? -3.538 8.662 8.572 1.00 13.52 116 ARG A C 1
ATOM 841 O O . ARG A 1 116 ? -2.900 9.251 9.452 1.00 15.18 116 ARG A O 1
ATOM 849 N N . GLU A 1 117 ? -3.414 8.948 7.276 1.00 13.37 117 GLU A N 1
ATOM 850 C CA . GLU A 1 117 ? -2.474 9.992 6.808 1.00 12.85 117 GLU A CA 1
ATOM 851 C C . GLU A 1 117 ? -3.010 11.410 7.036 1.00 14.62 117 GLU A C 1
ATOM 852 O O . GLU A 1 117 ? -4.165 11.594 7.400 1.00 15.18 117 GLU A O 1
ATOM 858 N N . GLY A 1 118 ? -2.179 12.434 6.805 1.00 17.01 118 GLY A N 1
ATOM 859 C CA . GLY A 1 118 ? -2.617 13.787 7.100 1.00 17.79 118 GLY A CA 1
ATOM 860 C C . GLY A 1 118 ? -2.674 14.032 8.597 1.00 16.52 118 GLY A C 1
ATOM 861 O O . GLY A 1 118 ? -1.719 13.768 9.324 1.00 19.60 118 GLY A O 1
ATOM 862 N N . GLU A 1 119 ? -3.798 14.565 9.066 1.00 12.38 119 GLU A N 1
ATOM 863 C CA . GLU A 1 119 ? -4.012 14.661 10.507 1.00 13.18 119 GLU A CA 1
ATOM 864 C C . GLU A 1 119 ? -4.461 13.311 11.071 1.00 14.29 119 GLU A C 1
ATOM 865 O O . GLU A 1 119 ? -4.556 13.160 12.287 1.00 15.89 119 GLU A O 1
ATOM 871 N N . GLY A 1 120 ? -4.780 12.352 10.200 1.00 14.37 120 GLY A N 1
ATOM 872 C CA . GLY A 1 120 ? -5.339 11.082 10.640 1.00 13.65 120 GLY A CA 1
ATOM 873 C C . GLY A 1 120 ? -6.756 11.246 11.178 1.00 12.14 120 GLY A C 1
ATOM 874 O O . GLY A 1 120 ? -7.244 10.434 11.984 1.00 12.49 120 GLY A O 1
ATOM 875 N N . THR A 1 121 ? -7.423 12.286 10.710 1.00 11.85 121 THR A N 1
ATOM 876 C CA . THR A 1 121 ? -8.725 12.651 11.263 1.00 12.02 121 THR A CA 1
ATOM 877 C C . THR A 1 121 ? -9.720 12.915 10.140 1.00 11.43 121 THR A C 1
ATOM 878 O O . THR A 1 121 ? -9.382 13.549 9.133 1.00 13.30 121 THR A O 1
ATOM 882 N N . ALA A 1 122 ? -10.954 12.431 10.288 1.00 10.14 122 ALA A N 1
ATOM 883 C CA . ALA A 1 122 ? -11.912 12.543 9.184 1.00 10.39 122 ALA A CA 1
ATOM 884 C C . ALA A 1 122 ? -12.280 14.021 8.913 1.00 10.46 122 ALA A C 1
ATOM 885 O O . ALA A 1 122 ? -12.284 14.445 7.763 1.00 10.57 122 ALA A O 1
ATOM 887 N N . ILE A 1 123 ? -12.637 14.779 9.960 1.00 10.15 123 ILE A N 1
ATOM 888 C CA . ILE A 1 123 ? -12.799 16.221 9.794 1.00 10.15 123 ILE A CA 1
ATOM 889 C C . ILE A 1 123 ? -12.116 16.914 10.948 1.00 10.28 123 ILE A C 1
ATOM 890 O O . ILE A 1 123 ? -12.477 16.712 12.104 1.00 10.86 123 ILE A O 1
ATOM 895 N N . GLU A 1 124 ? -11.116 17.738 10.639 1.00 10.80 124 GLU A N 1
ATOM 896 C CA . GLU A 1 124 ? -10.467 18.584 11.621 1.00 12.15 124 GLU A CA 1
ATOM 897 C C . GLU A 1 124 ? -10.947 20.003 11.446 1.00 11.26 124 GLU A C 1
ATOM 898 O O . GLU A 1 124 ? -10.830 20.547 10.343 1.00 12.01 124 GLU A O 1
ATOM 904 N N . VAL A 1 125 ? -11.479 20.619 12.507 1.00 11.50 125 VAL A N 1
ATOM 905 C CA . VAL A 1 125 ? -11.986 21.979 12.409 1.00 11.84 125 VAL A CA 1
ATOM 906 C C . VAL A 1 125 ? -11.105 22.848 13.314 1.00 12.73 125 VAL A C 1
ATOM 907 O O . VAL A 1 125 ? -11.091 22.649 14.517 1.00 11.53 125 VAL A O 1
ATOM 911 N N . THR A 1 126 ? -10.348 23.793 12.747 1.00 11.29 126 THR A N 1
ATOM 912 C CA . THR A 1 126 ? -9.261 24.397 13.491 1.00 10.79 126 THR A CA 1
ATOM 913 C C . THR A 1 126 ? -8.972 25.808 13.040 1.00 14.91 126 THR A C 1
ATOM 914 O O . THR A 1 126 ? -9.691 26.371 12.200 1.00 13.07 126 THR A O 1
ATOM 918 N N . ASP A 1 127 ? -7.952 26.414 13.646 1.00 14.29 127 ASP A N 1
ATOM 919 C CA . ASP A 1 127 ? -7.488 27.747 13.276 1.00 14.68 127 ASP A CA 1
ATOM 920 C C . ASP A 1 127 ? -8.618 28.758 13.141 1.00 14.01 127 ASP A C 1
ATOM 921 O O . ASP A 1 127 ? -8.732 29.422 12.110 1.00 14.16 127 ASP A O 1
ATOM 926 N N . ASP A 1 128 ? -9.424 28.871 14.185 1.00 13.72 128 ASP A N 1
ATOM 927 C CA . ASP A 1 128 ? -10.410 29.933 14.304 1.00 13.91 128 ASP A CA 1
ATOM 928 C C . ASP A 1 128 ? -11.572 29.846 13.332 1.00 14.99 128 ASP A C 1
ATOM 929 O O . ASP A 1 128 ? -12.252 30.846 13.104 1.00 17.63 128 ASP A O 1
ATOM 934 N N . SER A 1 129 ? -11.843 28.634 12.829 1.00 13.83 129 SER A N 1
ATOM 935 C CA . SER A 1 129 ? -13.000 28.427 11.959 1.0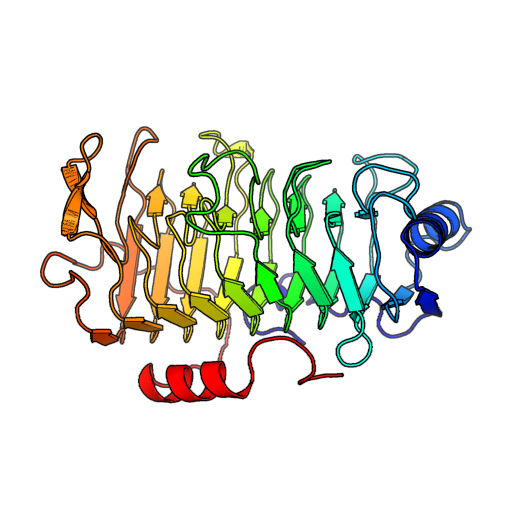0 13.73 129 SER A CA 1
ATOM 936 C C . SER A 1 129 ? -14.282 28.722 12.745 1.00 15.25 129 SER A C 1
ATOM 937 O O . SER A 1 129 ? -14.358 28.499 13.952 1.00 16.86 129 SER A O 1
ATOM 940 N N . LYS A 1 130 ? -15.303 29.209 12.046 1.00 12.80 130 LYS A N 1
ATOM 941 C CA . LYS A 1 130 ? -16.583 29.478 12.679 1.00 12.88 130 LYS A CA 1
ATOM 942 C C . LYS A 1 130 ? -17.737 29.173 11.741 1.00 11.32 130 LYS A C 1
ATOM 943 O O . LYS A 1 130 ? -17.599 29.288 10.502 1.00 11.83 130 LYS A O 1
ATOM 949 N N . ASN A 1 131 ? -18.872 28.787 12.326 1.00 13.25 131 ASN A N 1
ATOM 950 C CA . ASN A 1 131 ? -20.130 28.562 11.575 1.00 11.89 131 ASN A CA 1
ATOM 951 C C . ASN A 1 131 ? -19.970 27.414 10.609 1.00 10.36 131 ASN A C 1
ATOM 952 O O . ASN A 1 131 ? -19.866 27.597 9.426 1.00 11.49 131 ASN A O 1
ATOM 957 N N . VAL A 1 132 ? -19.871 26.224 11.182 1.00 10.49 132 VAL A N 1
ATOM 958 C CA . VAL A 1 132 ? -19.645 25.015 10.452 1.00 9.23 132 VAL A CA 1
ATOM 959 C C . VAL A 1 132 ? -20.732 24.025 10.816 1.00 9.09 132 VAL A C 1
ATOM 960 O O . VAL A 1 132 ? -21.000 23.831 12.010 1.00 9.62 132 VAL A O 1
ATOM 964 N N . TRP A 1 133 ? -21.357 23.436 9.805 1.00 9.88 133 TRP A N 1
ATOM 965 C CA . TRP A 1 133 ? -22.408 22.443 9.997 1.00 9.19 133 TRP A CA 1
ATOM 966 C C . TRP A 1 133 ? -21.949 21.117 9.371 1.00 9.83 133 TRP A C 1
ATOM 967 O O . TRP A 1 133 ? -21.689 21.074 8.157 1.00 10.32 133 TRP A O 1
ATOM 978 N N . ILE A 1 134 ? -21.810 20.084 10.206 1.00 9.05 134 ILE A N 1
ATOM 979 C CA . ILE A 1 134 ? -21.371 18.748 9.777 1.00 8.93 134 ILE A CA 1
ATOM 980 C C . ILE A 1 134 ? -22.605 17.860 9.958 1.00 7.92 134 ILE A C 1
ATOM 981 O O . ILE A 1 134 ? -22.956 17.585 11.105 1.00 8.93 134 ILE A O 1
ATOM 986 N N . ASP A 1 135 ? -23.253 17.517 8.842 1.00 7.97 135 ASP A N 1
ATOM 987 C CA . ASP A 1 135 ? -24.604 16.929 8.882 1.00 7.99 135 ASP A CA 1
ATOM 988 C C . ASP A 1 135 ? -24.743 15.712 7.993 1.00 8.71 135 ASP A C 1
ATOM 989 O O . ASP A 1 135 ? -24.349 15.704 6.846 1.00 9.09 135 ASP A O 1
ATOM 994 N N . HIS A 1 136 ? -25.348 14.655 8.514 1.00 8.67 136 HIS A N 1
ATOM 995 C CA . HIS A 1 136 ? -25.731 13.514 7.686 1.00 9.58 136 HIS A CA 1
ATOM 996 C C . HIS A 1 136 ? -24.555 12.824 7.006 1.00 9.73 136 HIS A C 1
ATOM 997 O O . HIS A 1 136 ? -24.648 12.382 5.877 1.00 10.48 136 HIS A O 1
ATOM 1004 N N . ASN A 1 137 ? -23.460 12.709 7.757 1.00 9.80 137 ASN A N 1
ATOM 1005 C CA . ASN A 1 137 ? -22.286 11.988 7.295 1.00 9.80 137 ASN A CA 1
ATOM 1006 C C . ASN A 1 137 ? -22.102 10.676 8.053 1.00 10.13 137 ASN A C 1
ATOM 1007 O O . ASN A 1 137 ? -22.814 10.399 9.025 1.00 10.25 137 ASN A O 1
ATOM 1012 N N . GLU A 1 138 ? -21.099 9.903 7.633 1.00 11.18 138 GLU A N 1
ATOM 1013 C CA . GLU A 1 138 ? -20.722 8.691 8.355 1.00 10.73 138 GLU A CA 1
ATOM 1014 C C . GLU A 1 138 ? -19.221 8.699 8.473 1.00 9.68 138 GLU A C 1
ATOM 1015 O O . GLU A 1 138 ? -18.528 8.945 7.502 1.00 10.59 138 GLU A O 1
ATOM 1021 N N . PHE A 1 139 ? -18.751 8.385 9.675 1.00 8.97 139 PHE A N 1
ATOM 1022 C CA . PHE A 1 139 ? -17.328 8.422 9.999 1.00 9.82 139 PHE A CA 1
ATOM 1023 C C . PHE A 1 139 ? -16.973 7.140 10.686 1.00 11.12 139 PHE A C 1
ATOM 1024 O O . PHE A 1 139 ? -17.678 6.736 11.628 1.00 10.56 139 PHE A O 1
ATOM 1032 N N . TYR A 1 140 ? -15.873 6.494 10.300 1.00 10.03 140 TYR A N 1
ATOM 1033 C CA . TYR A 1 140 ? -15.552 5.218 10.940 1.00 9.57 140 TYR A CA 1
ATOM 1034 C C . TYR A 1 140 ? -14.104 4.830 10.659 1.00 10.23 140 TYR A C 1
ATOM 1035 O O . TYR A 1 140 ? -13.490 5.388 9.743 1.00 11.07 140 TYR A O 1
ATOM 1044 N N . SER A 1 141 ? -13.583 3.878 11.422 1.00 9.89 141 SER A N 1
ATOM 1045 C CA . SER A 1 141 ? -12.302 3.246 11.058 1.00 10.61 141 SER A CA 1
ATOM 1046 C C . SER A 1 141 ? -12.390 1.790 11.491 1.00 13.41 141 SER A C 1
ATOM 1047 O O . SER A 1 141 ? -13.185 1.057 10.892 1.00 14.34 141 SER A O 1
ATOM 1050 N N . GLU A 1 142 ? -11.632 1.359 12.511 1.00 11.85 142 GLU A N 1
ATOM 1051 C CA . GLU A 1 142 ? -11.844 0.033 13.074 1.00 11.05 142 GLU A CA 1
ATOM 1052 C C . GLU A 1 142 ? -11.740 0.126 14.589 1.00 14.15 142 GLU A C 1
ATOM 1053 O O . GLU A 1 142 ? -10.919 0.901 15.114 1.00 14.21 142 GLU A O 1
ATOM 1059 N N . PHE A 1 143 ? -12.527 -0.687 15.291 1.00 13.07 143 PHE A N 1
ATOM 1060 C CA . PHE A 1 143 ? -12.374 -0.846 16.736 1.00 12.55 143 PHE A CA 1
ATOM 1061 C C . PHE A 1 143 ? -12.807 -2.275 17.081 1.00 14.97 143 PHE A C 1
ATOM 1062 O O . PHE A 1 143 ? -13.956 -2.640 16.830 1.00 15.61 143 PHE A O 1
ATOM 1070 N N . PRO A 1 144 ? -11.923 -3.061 17.713 1.00 13.72 144 PRO A N 1
ATOM 1071 C CA . PRO A 1 144 ? -10.589 -2.665 18.179 1.00 14.83 144 PRO A CA 1
ATOM 1072 C C . PRO A 1 144 ? -9.543 -2.691 17.069 1.00 16.61 144 PRO A C 1
ATOM 1073 O O . PRO A 1 144 ? -8.402 -2.225 17.276 1.00 15.86 144 PRO A O 1
ATOM 1077 N N . GLY A 1 145 ? -9.899 -3.241 15.919 1.00 17.71 145 GLY A N 1
ATOM 1078 C CA . GLY A 1 145 ? -8.939 -3.365 14.833 1.00 17.58 145 GLY A CA 1
ATOM 1079 C C . GLY A 1 145 ? -7.695 -4.123 15.275 1.00 16.30 145 GLY A C 1
ATOM 1080 O O . GLY A 1 145 ? -7.806 -5.163 15.943 1.00 19.21 145 GLY A O 1
ATOM 1081 N N . ASN A 1 146 ? -6.536 -3.590 14.883 1.00 19.49 146 ASN A N 1
ATOM 1082 C CA . ASN A 1 146 ? -5.206 -4.115 15.246 1.00 23.31 146 ASN A CA 1
ATOM 1083 C C . ASN A 1 146 ? -4.767 -3.828 16.676 1.00 23.15 146 ASN A C 1
ATOM 1084 O O . ASN A 1 146 ? -3.645 -4.174 17.067 1.00 23.32 146 ASN A O 1
ATOM 1089 N N . GLY A 1 147 ? -5.631 -3.168 17.446 1.00 18.16 147 GLY A N 1
ATOM 1090 C CA . GLY A 1 147 ? -5.368 -2.911 18.857 1.00 18.61 147 GLY A CA 1
ATOM 1091 C C . GLY A 1 147 ? -4.607 -1.627 19.178 1.00 16.38 147 GLY A C 1
ATOM 1092 O O . GLY A 1 147 ? -4.342 -1.357 20.364 1.00 19.74 147 GLY A O 1
ATOM 1093 N N . ASP A 1 148 ? -4.207 -0.872 18.147 1.00 17.10 148 ASP A N 1
ATOM 1094 C CA . ASP A 1 148 ? -3.429 0.363 18.324 1.00 14.77 148 ASP A CA 1
ATOM 1095 C C . ASP A 1 148 ? -4.383 1.549 18.211 1.00 15.48 148 ASP A C 1
ATOM 1096 O O . ASP A 1 148 ? -4.835 1.896 17.114 1.00 14.03 148 ASP A O 1
ATOM 1101 N N . SER A 1 149 ? -4.699 2.130 19.363 1.00 15.06 149 SER A N 1
ATOM 1102 C CA . SER A 1 149 ? -5.700 3.190 19.424 1.00 12.75 149 SER A CA 1
ATOM 1103 C C . SER A 1 149 ? -5.252 4.418 18.642 1.00 14.63 149 SER A C 1
ATOM 1104 O O . SER A 1 149 ? -6.069 5.254 18.352 1.00 13.68 149 SER A O 1
ATOM 1107 N N . ASP A 1 150 ? -3.951 4.538 18.322 1.00 14.50 150 ASP A N 1
ATOM 1108 C CA . ASP A 1 150 ? -3.425 5.734 17.678 1.00 14.71 150 ASP A CA 1
ATOM 1109 C C . ASP A 1 150 ? -3.141 5.521 16.190 1.00 14.17 150 ASP A C 1
ATOM 1110 O O . ASP A 1 150 ? -2.648 6.428 15.506 1.00 15.91 150 ASP A O 1
ATOM 1115 N N . TYR A 1 151 ? -3.439 4.320 15.670 1.00 12.12 151 TYR A N 1
ATOM 1116 C CA . TYR A 1 151 ? -3.149 4.048 14.245 1.00 14.22 151 TYR A CA 1
ATOM 1117 C C . TYR A 1 151 ? -3.918 5.033 13.386 1.00 13.13 151 TYR A C 1
ATOM 1118 O O . TYR A 1 151 ? -3.356 5.635 12.454 1.00 14.58 151 TYR A O 1
ATOM 1127 N N . TYR A 1 152 ? -5.219 5.150 13.680 1.00 12.66 152 TYR A N 1
ATOM 1128 C CA . TYR A 1 152 ? -6.035 6.260 13.203 1.00 11.70 152 TYR A CA 1
ATOM 1129 C C . TYR A 1 152 ? -6.095 7.283 14.309 1.00 12.17 152 TYR A C 1
ATOM 1130 O O . TYR A 1 152 ? -5.939 6.924 15.509 1.00 13.13 152 TYR A O 1
ATOM 1139 N N . ASP A 1 153 ? -6.353 8.547 13.947 1.00 11.91 153 ASP A N 1
ATOM 1140 C CA . ASP A 1 153 ? -6.482 9.588 14.979 1.00 11.50 153 ASP A CA 1
ATOM 1141 C C . ASP A 1 153 ? -7.958 9.870 15.259 1.00 12.38 153 ASP A C 1
ATOM 1142 O O . ASP A 1 153 ? -8.625 9.018 15.838 1.00 12.40 153 ASP A O 1
ATOM 1147 N N . GLY A 1 154 ? -8.465 11.049 14.939 1.00 10.84 154 GLY A N 1
ATOM 1148 C CA . GLY A 1 154 ? -9.857 11.340 15.310 1.00 12.12 154 GLY A CA 1
ATOM 1149 C C . GLY A 1 154 ? -10.894 11.120 14.236 1.00 10.99 154 GLY A C 1
ATOM 1150 O O . GLY A 1 154 ? -10.575 10.910 13.080 1.00 11.33 154 GLY A O 1
ATOM 1151 N N . LEU A 1 155 ? -12.165 11.197 14.613 1.00 11.73 155 LEU A N 1
ATOM 1152 C CA . LEU A 1 155 ? -13.181 11.264 13.605 1.00 9.40 155 LEU A CA 1
ATOM 1153 C C . LEU A 1 155 ? -13.563 12.698 13.347 1.00 9.70 155 LEU A C 1
ATOM 1154 O O . LEU A 1 155 ? -13.362 13.177 12.236 1.00 11.09 155 LEU A O 1
ATOM 1159 N N . VAL A 1 156 ? -14.093 13.403 14.337 1.00 10.56 156 VAL A N 1
ATOM 1160 C CA . VAL A 1 156 ? -14.312 14.848 14.164 1.00 9.21 156 VAL A CA 1
ATOM 1161 C C . VAL A 1 156 ? -13.699 15.578 15.324 1.00 11.46 156 VAL A C 1
ATOM 1162 O O . VAL A 1 156 ? -14.116 15.379 16.490 1.00 11.14 156 VAL A O 1
ATOM 1166 N N . ASP A 1 157 ? -12.639 16.358 15.052 1.00 10.60 157 ASP A N 1
ATOM 1167 C CA . ASP A 1 157 ? -11.909 17.065 16.100 1.00 11.28 157 ASP A CA 1
ATOM 1168 C C . ASP A 1 157 ? -12.005 18.551 15.881 1.00 10.43 157 ASP A C 1
ATOM 1169 O O . ASP A 1 157 ? -11.912 19.025 14.747 1.00 11.99 157 ASP A O 1
ATOM 1174 N N . MET A 1 158 ? -12.167 19.293 16.976 1.00 10.54 158 MET A N 1
ATOM 1175 C CA . MET A 1 158 ? -12.236 20.757 16.930 1.00 10.11 158 MET A CA 1
ATOM 1176 C C . MET A 1 158 ? -11.170 21.324 17.829 1.00 11.33 158 MET A C 1
ATOM 1177 O O . MET A 1 158 ? -11.004 20.864 18.976 1.00 10.37 158 MET A O 1
ATOM 1182 N N . LYS A 1 159 ? -10.459 22.321 17.320 1.00 12.13 159 LYS A N 1
ATOM 1183 C CA . LYS A 1 159 ? -9.293 22.868 18.010 1.00 11.73 159 LYS A CA 1
ATOM 1184 C C . LYS A 1 159 ? -9.159 24.355 17.751 1.00 10.60 159 LYS A C 1
ATOM 1185 O O . LYS A 1 159 ? -9.741 24.899 16.790 1.00 11.02 159 LYS A O 1
ATOM 1191 N N . ARG A 1 160 ? -8.310 24.993 18.566 1.00 11.01 160 ARG A N 1
ATOM 1192 C CA . ARG A 1 160 ? -7.768 26.320 18.244 1.00 13.15 160 ARG A CA 1
ATOM 1193 C C . ARG A 1 160 ? -8.886 27.317 17.919 1.00 12.83 160 ARG A C 1
ATOM 1194 O O . ARG A 1 160 ? -8.930 27.927 16.848 1.00 12.79 160 ARG A O 1
ATOM 1202 N N . ASN A 1 161 ? -9.774 27.488 18.892 1.00 14.26 161 ASN A N 1
ATOM 1203 C CA . ASN A 1 161 ? -10.783 28.543 18.850 1.00 13.56 161 ASN A CA 1
ATOM 1204 C C . ASN A 1 161 ? -11.873 28.409 17.790 1.00 14.83 161 ASN A C 1
ATOM 1205 O O . ASN A 1 161 ? -12.554 29.386 17.505 1.00 15.64 161 ASN A O 1
ATOM 1210 N N . ALA A 1 162 ? -12.090 27.194 17.293 1.00 12.85 162 ALA A N 1
ATOM 1211 C CA . ALA A 1 162 ? -13.236 26.905 16.433 1.00 12.87 162 ALA A CA 1
ATOM 1212 C C . ALA A 1 162 ? -14.495 27.191 17.247 1.00 13.19 162 ALA A C 1
ATOM 1213 O O . ALA A 1 162 ? -14.552 26.868 18.431 1.00 13.01 162 ALA A O 1
ATOM 1215 N N . GLU A 1 163 ? -15.523 27.767 16.625 1.00 13.21 163 GLU A N 1
ATOM 1216 C CA . GLU A 1 163 ? -16.681 28.232 17.394 1.00 12.04 163 GLU A CA 1
ATOM 1217 C C . GLU A 1 163 ? -17.904 28.187 16.512 1.00 11.11 163 GLU A C 1
ATOM 1218 O O . GLU A 1 163 ? -17.802 28.420 15.294 1.00 12.63 163 GLU A O 1
ATOM 1224 N N . TYR A 1 164 ? -19.073 27.966 17.131 1.00 11.31 164 TYR A N 1
ATOM 1225 C CA . TYR A 1 164 ? -20.369 28.000 16.440 1.00 13.75 164 TYR A CA 1
ATOM 1226 C C . TYR A 1 164 ? -20.467 26.840 15.462 1.00 11.48 164 TYR A C 1
ATOM 1227 O O . TYR A 1 164 ? -20.526 27.024 14.238 1.00 10.96 164 TYR A O 1
ATOM 1236 N N . ILE A 1 165 ? -20.475 25.623 16.005 1.00 11.09 165 ILE A N 1
ATOM 1237 C CA . ILE A 1 165 ? -20.354 24.414 15.196 1.00 10.39 165 ILE A CA 1
ATOM 1238 C C . ILE A 1 165 ? -21.510 23.496 15.564 1.00 8.90 165 ILE A C 1
ATOM 1239 O O . ILE A 1 165 ? -21.801 23.346 16.763 1.00 9.32 165 ILE A O 1
ATOM 1244 N N . THR A 1 166 ? -22.186 22.931 14.556 1.00 9.78 166 THR A N 1
ATOM 1245 C CA . THR A 1 166 ? -23.232 21.932 14.805 1.00 7.81 166 THR A CA 1
ATOM 1246 C C . THR A 1 166 ? -22.894 20.651 14.090 1.00 8.30 166 THR A C 1
ATOM 1247 O O . THR A 1 166 ? -22.608 20.678 12.895 1.00 9.25 166 THR A O 1
ATOM 1251 N N . VAL A 1 167 ? -22.947 19.554 14.831 1.00 9.64 167 VAL A N 1
ATOM 1252 C CA . VAL A 1 167 ? -22.656 18.222 14.347 1.00 8.49 167 VAL A CA 1
ATOM 1253 C C . VAL A 1 167 ? -23.962 17.448 14.534 1.00 8.77 167 VAL A C 1
ATOM 1254 O O . VAL A 1 167 ? -24.356 17.159 15.677 1.00 9.38 167 VAL A O 1
ATOM 1258 N N . SER A 1 168 ? -24.609 17.146 13.427 1.00 7.80 168 SER A N 1
ATOM 1259 C CA . SER A 1 168 ? -25.965 16.593 13.476 1.00 8.10 168 SER A CA 1
ATOM 1260 C C . SER A 1 168 ? -26.168 15.429 12.536 1.00 8.98 168 SER A C 1
ATOM 1261 O O . SER A 1 168 ? -25.670 15.410 11.417 1.00 8.97 168 SER A O 1
ATOM 1264 N N . TRP A 1 169 ? -26.980 14.467 12.974 1.00 8.35 169 TRP A N 1
ATOM 1265 C CA . TRP A 1 169 ? -27.448 13.395 12.078 1.00 8.92 169 TRP A CA 1
ATOM 1266 C C . TRP A 1 169 ? -26.345 12.531 11.470 1.00 9.77 169 TRP A C 1
ATOM 1267 O O . TRP A 1 169 ? -26.539 11.954 10.419 1.00 11.56 169 TRP A O 1
ATOM 1278 N N . ASN A 1 170 ? -25.191 12.448 12.135 1.00 9.14 170 ASN A N 1
ATOM 1279 C CA . ASN A 1 170 ? -24.099 11.657 11.588 1.00 7.61 170 ASN A CA 1
ATOM 1280 C C . ASN A 1 170 ? -24.023 10.316 12.249 1.00 9.68 170 ASN A C 1
ATOM 1281 O O . ASN A 1 170 ? -24.565 10.122 13.344 1.00 10.63 170 ASN A O 1
ATOM 1286 N N . LYS A 1 171 ? -23.329 9.381 11.619 1.00 10.16 171 LYS A N 1
ATOM 1287 C CA . LYS A 1 171 ? -22.968 8.132 12.321 1.00 8.06 171 LYS A CA 1
ATOM 1288 C C . LYS A 1 171 ? -21.468 8.173 12.572 1.00 10.16 171 LYS A C 1
ATOM 1289 O O . LYS A 1 171 ? -20.705 8.537 11.682 1.00 10.77 171 LYS A O 1
ATOM 1295 N N . PHE A 1 172 ? -21.075 7.874 13.816 1.00 8.27 172 PHE A N 1
ATOM 1296 C CA . PHE A 1 172 ? -19.666 7.720 14.205 1.00 9.41 172 PHE A CA 1
ATOM 1297 C C . PHE A 1 172 ? -19.574 6.279 14.713 1.00 9.47 172 PHE A C 1
ATOM 1298 O O . PHE A 1 172 ? -20.224 5.926 15.703 1.00 10.62 172 PHE A O 1
ATOM 1306 N N . GLU A 1 173 ? -18.776 5.423 14.077 1.00 9.83 173 GLU A N 1
ATOM 1307 C CA . GLU A 1 173 ? -18.781 4.026 14.432 1.00 10.21 173 GLU A CA 1
ATOM 1308 C C . GLU A 1 173 ? -17.395 3.455 14.318 1.00 10.64 173 GLU A C 1
ATOM 1309 O O . GLU A 1 173 ? -16.568 3.935 13.552 1.00 11.43 173 GLU A O 1
ATOM 1315 N N . ASN A 1 174 ? -17.173 2.396 15.078 1.00 9.53 174 ASN A N 1
ATOM 1316 C CA . ASN A 1 174 ? -16.001 1.531 14.889 1.00 10.29 174 ASN A CA 1
ATOM 1317 C C . ASN A 1 174 ? -14.712 2.306 14.933 1.00 10.15 174 ASN A C 1
ATOM 1318 O O . ASN A 1 174 ? -13.980 2.374 13.925 1.00 12.22 174 ASN A O 1
ATOM 1323 N N . HIS A 1 175 ? -14.425 2.875 16.090 1.00 10.05 175 HIS A N 1
ATOM 1324 C CA . HIS A 1 175 ? -13.277 3.772 16.174 1.00 9.55 175 HIS A CA 1
ATOM 1325 C C . HIS A 1 175 ? -12.825 3.877 17.619 1.00 12.47 175 HIS A C 1
ATOM 1326 O O . HIS A 1 175 ? -13.611 3.739 18.528 1.00 11.70 175 HIS A O 1
ATOM 1333 N N . TRP A 1 176 ? -11.552 4.189 17.839 1.00 10.56 176 TRP A N 1
ATOM 1334 C CA . TRP A 1 176 ? -11.049 4.376 19.171 1.00 11.13 176 TRP A CA 1
ATOM 1335 C C . TRP A 1 176 ? -11.272 5.818 19.687 1.00 12.91 176 TRP A C 1
ATOM 1336 O O . TRP A 1 176 ? -12.111 5.998 20.573 1.00 14.70 176 TRP A O 1
ATOM 1347 N N . LYS A 1 177 ? -10.554 6.811 19.137 1.00 12.59 177 LYS A N 1
ATOM 1348 C CA . LYS A 1 177 ? -10.536 8.175 19.701 1.00 14.14 177 LYS A CA 1
ATOM 1349 C C . LYS A 1 177 ? -11.500 9.074 18.928 1.00 12.10 177 LYS A C 1
ATOM 1350 O O . LYS A 1 177 ? -11.136 9.714 17.934 1.00 11.49 177 LYS A O 1
ATOM 1356 N N . THR A 1 178 ? -12.754 9.117 19.370 1.00 10.57 178 THR A N 1
ATOM 1357 C CA . THR A 1 178 ? -13.813 9.579 18.453 1.00 10.14 178 THR A CA 1
ATOM 1358 C C . THR A 1 178 ? -13.811 11.086 18.137 1.00 9.49 178 THR A C 1
ATOM 1359 O O . THR A 1 178 ? -13.719 11.458 16.958 1.00 9.99 178 THR A O 1
ATOM 1363 N N . MET A 1 179 ? -13.902 11.938 19.160 1.00 9.84 179 MET A N 1
ATOM 1364 C CA . MET A 1 179 ? -14.078 13.374 18.950 1.00 10.77 179 MET A CA 1
ATOM 1365 C C . MET A 1 179 ? -13.377 14.171 20.012 1.00 9.68 179 MET A C 1
ATOM 1366 O O . MET A 1 179 ? -13.511 13.894 21.217 1.00 11.55 179 MET A O 1
ATOM 1371 N N . LEU A 1 180 ? -12.629 15.194 19.596 1.00 11.52 180 LEU A N 1
ATOM 1372 C CA . LEU A 1 180 ? -11.970 16.105 20.533 1.00 12.41 180 LEU A CA 1
ATOM 1373 C C . LEU A 1 180 ? -12.605 17.498 20.419 1.00 10.13 180 LEU A C 1
ATOM 1374 O O . LEU A 1 180 ? -12.982 17.937 19.297 1.00 11.56 180 LEU A O 1
ATOM 1379 N N . VAL A 1 181 ? -12.731 18.191 21.552 1.00 10.54 181 VAL A N 1
ATOM 1380 C CA . VAL A 1 181 ? -13.076 19.598 21.532 1.00 10.07 181 VAL A CA 1
ATOM 1381 C C . VAL A 1 181 ? -12.053 20.260 22.410 1.00 12.20 181 VAL A C 1
ATOM 1382 O O . VAL A 1 181 ? -12.217 20.314 23.637 1.00 11.78 181 VAL A O 1
ATOM 1386 N N . GLY A 1 182 ? -11.006 20.811 21.802 1.00 11.39 182 GLY A N 1
ATOM 1387 C CA . GLY A 1 182 ? -9.854 21.343 22.522 1.00 12.53 182 GLY A CA 1
ATOM 1388 C C . GLY A 1 182 ? -8.784 20.264 22.658 1.00 13.79 182 GLY A C 1
ATOM 1389 O O . GLY A 1 182 ? -9.027 19.242 23.279 1.00 15.05 182 GLY A O 1
ATOM 1390 N N . HIS A 1 183 ? -7.606 20.514 22.078 1.00 13.66 183 HIS A N 1
ATOM 1391 C CA . HIS A 1 183 ? -6.558 19.487 21.960 1.00 16.63 183 HIS A CA 1
ATOM 1392 C C . HIS A 1 183 ? -5.496 19.562 23.055 1.00 16.07 183 HIS A C 1
ATOM 1393 O O . HIS A 1 183 ? -4.661 18.667 23.169 1.00 16.77 183 HIS A O 1
ATOM 1400 N N . THR A 1 184 ? -5.515 20.639 23.833 1.00 12.77 184 THR A N 1
ATOM 1401 C CA . THR A 1 184 ? -4.513 20.862 24.868 1.00 14.97 184 THR A CA 1
ATOM 1402 C C . THR A 1 184 ? -5.110 21.705 25.990 1.00 15.34 184 THR A C 1
ATOM 1403 O O . THR A 1 184 ? -6.110 22.392 25.790 1.00 14.31 184 THR A O 1
ATOM 1407 N N . ASP A 1 185 ? -4.509 21.630 27.178 1.00 14.56 185 ASP A N 1
ATOM 1408 C CA . ASP A 1 185 ? -4.997 22.417 28.316 1.00 14.35 185 ASP A CA 1
ATOM 1409 C C . ASP A 1 185 ? -4.504 23.858 28.238 1.00 16.24 185 ASP A C 1
ATOM 1410 O O . ASP A 1 185 ? -3.721 24.314 29.093 1.00 18.99 185 ASP A O 1
ATOM 1415 N N . ASN A 1 186 ? -4.945 24.559 27.193 1.00 14.94 186 ASN A N 1
ATOM 1416 C CA . ASN A 1 186 ? -4.665 25.987 27.028 1.00 17.61 186 ASN A CA 1
ATOM 1417 C C . ASN A 1 186 ? -5.999 26.679 26.751 1.00 16.17 186 ASN A C 1
ATOM 1418 O O . ASN A 1 186 ? -6.595 26.527 25.646 1.00 15.14 186 ASN A O 1
ATOM 1423 N N . ALA A 1 187 ? -6.513 27.358 27.772 1.00 16.11 187 ALA A N 1
ATOM 1424 C CA . ALA A 1 187 ? -7.818 27.989 27.646 1.00 15.51 187 ALA A CA 1
ATOM 1425 C C . ALA A 1 187 ? -7.858 28.952 26.477 1.00 17.38 187 ALA A C 1
ATOM 1426 O O . ALA A 1 187 ? -8.897 29.106 25.856 1.00 17.59 187 ALA A O 1
ATOM 1428 N N . SER A 1 188 ? -6.743 29.614 26.179 1.00 17.63 188 SER A N 1
ATOM 1429 C CA . SER A 1 188 ? -6.762 30.628 25.125 1.00 18.51 188 SER A CA 1
ATOM 1430 C C . SER A 1 188 ? -6.887 30.050 23.723 1.00 17.01 188 SER A C 1
ATOM 1431 O O . SER A 1 188 ? -7.105 30.807 22.772 1.00 17.95 188 SER A O 1
ATOM 1434 N N . LEU A 1 189 ? -6.752 28.731 23.597 1.00 15.20 189 LEU A N 1
ATOM 1435 C CA . LEU A 1 189 ? -6.879 28.075 22.293 1.00 15.13 189 LEU A CA 1
ATOM 1436 C C . LEU A 1 189 ? -8.143 27.222 22.242 1.00 14.26 189 LEU A C 1
ATOM 1437 O O . LEU A 1 189 ? -8.383 26.552 21.244 1.00 13.38 189 LEU A O 1
ATOM 1442 N N . ALA A 1 190 ? -8.941 27.217 23.302 1.00 14.49 190 ALA A N 1
ATOM 1443 C CA . ALA A 1 190 ? -10.118 26.319 23.323 1.00 12.85 190 ALA A CA 1
ATOM 1444 C C . ALA A 1 190 ? -11.198 26.729 22.329 1.00 15.08 190 ALA A C 1
ATOM 1445 O O . ALA A 1 190 ? -11.566 27.901 22.234 1.00 14.43 190 ALA A O 1
ATOM 1447 N N . PRO A 1 191 ? -11.773 25.751 21.633 1.00 11.82 191 PRO A N 1
ATOM 1448 C CA . PRO A 1 191 ? -13.034 26.000 20.942 1.00 10.24 191 PRO A CA 1
ATOM 1449 C C . PRO A 1 191 ? -14.124 26.363 21.957 1.00 11.44 191 PRO A C 1
ATOM 1450 O O . PRO A 1 191 ? -13.971 26.202 23.180 1.00 12.48 191 PRO A O 1
ATOM 1454 N N . ASP A 1 192 ? -15.283 26.764 21.417 1.00 12.98 192 ASP A N 1
ATOM 1455 C CA . ASP A 1 192 ? -16.463 27.009 22.232 1.00 10.73 192 ASP A CA 1
ATOM 1456 C C . ASP A 1 192 ? -17.696 26.886 21.369 1.00 11.32 192 ASP A C 1
ATOM 1457 O O . ASP A 1 192 ? -17.619 27.030 20.152 1.00 12.49 192 ASP A O 1
ATOM 1462 N N . LYS A 1 193 ? -18.845 26.652 22.011 1.00 10.66 193 LYS A N 1
ATOM 1463 C CA . LYS A 1 193 ? -20.157 26.769 21.364 1.00 10.57 193 LYS A CA 1
ATOM 1464 C C . LYS A 1 193 ? -20.366 25.698 20.258 1.00 8.34 193 LYS A C 1
ATOM 1465 O O . LYS A 1 193 ? -20.416 25.970 19.024 1.00 10.09 193 LYS A O 1
ATOM 1471 N N . ILE A 1 194 ? -20.436 24.452 20.731 1.00 9.49 194 ILE A N 1
ATOM 1472 C CA . ILE A 1 194 ? -20.639 23.274 19.858 1.00 9.64 194 ILE A CA 1
ATOM 1473 C C . ILE A 1 194 ? -21.944 22.561 20.242 1.00 9.48 194 ILE A C 1
ATOM 1474 O O . ILE A 1 194 ? -22.165 22.289 21.417 1.00 9.46 194 ILE A O 1
ATOM 1479 N N . THR A 1 195 ? -22.750 22.208 19.247 1.00 9.05 195 THR A N 1
ATOM 1480 C CA . THR A 1 195 ? -23.954 21.399 19.444 1.00 8.37 195 THR A CA 1
ATOM 1481 C C . THR A 1 195 ? -23.749 20.059 18.758 1.00 9.25 195 THR A C 1
ATOM 1482 O O . THR A 1 195 ? -23.362 20.021 17.577 1.00 8.69 195 THR A O 1
ATOM 1486 N N . TYR A 1 196 ? -24.120 18.982 19.442 1.00 8.38 196 TYR A N 1
ATOM 1487 C CA . TYR A 1 196 ? -24.217 17.670 18.830 1.00 8.30 196 TYR A CA 1
ATOM 1488 C C . TYR A 1 196 ? -25.644 17.179 19.010 1.00 8.83 196 TYR A C 1
ATOM 1489 O O . TYR A 1 196 ? -26.114 17.076 20.138 1.00 9.75 196 TYR A O 1
ATOM 1498 N N . HIS A 1 197 ? -26.323 16.855 17.919 1.00 7.95 197 HIS A N 1
ATOM 1499 C CA . HIS A 1 197 ? -27.664 16.292 18.059 1.00 9.11 197 HIS A CA 1
ATOM 1500 C C . HIS A 1 197 ? -27.987 15.275 17.003 1.00 7.57 197 HIS A C 1
ATOM 1501 O O . HIS A 1 197 ? -27.526 15.336 15.860 1.00 8.00 197 HIS A O 1
ATOM 1508 N N . HIS A 1 198 ? -28.777 14.281 17.404 1.00 9.59 198 HIS A N 1
ATOM 1509 C CA . HIS A 1 198 ? -29.238 13.233 16.487 1.00 9.41 198 HIS A CA 1
ATOM 1510 C C . HIS A 1 198 ? -28.136 12.451 15.817 1.00 8.14 198 HIS A C 1
ATOM 1511 O O . HIS A 1 198 ? -28.299 11.981 14.711 1.00 9.13 198 HIS A O 1
ATOM 1518 N N . ASN A 1 199 ? -27.014 12.299 16.505 1.00 9.04 199 ASN A N 1
ATOM 1519 C CA . ASN A 1 199 ? -25.976 11.409 15.982 1.00 9.13 199 ASN A CA 1
ATOM 1520 C C . ASN A 1 199 ? -26.100 10.019 16.572 1.00 9.11 199 ASN A C 1
ATOM 1521 O O . ASN A 1 199 ? -26.620 9.836 17.686 1.00 8.87 199 ASN A O 1
ATOM 1526 N N . TYR A 1 200 ? -25.531 9.064 15.853 1.00 9.26 200 TYR A N 1
ATOM 1527 C CA . TYR A 1 200 ? -25.361 7.706 16.333 1.00 7.93 200 TYR A CA 1
ATOM 1528 C C . TYR A 1 200 ? -23.885 7.522 16.666 1.00 11.36 200 TYR A C 1
ATOM 1529 O O . TYR A 1 200 ? -23.026 7.731 15.778 1.00 11.69 200 TYR A O 1
ATOM 1538 N N . PHE A 1 201 ? -23.602 7.195 17.928 1.00 9.19 201 PHE A N 1
ATOM 1539 C CA . PHE A 1 201 ? -22.229 6.959 18.404 1.00 8.70 201 PHE A CA 1
ATOM 1540 C C . PHE A 1 201 ? -22.146 5.496 18.779 1.00 10.52 201 PHE A C 1
ATOM 1541 O O . PHE A 1 201 ? -22.655 5.108 19.820 1.00 12.10 201 PHE A O 1
ATOM 1549 N N . ASN A 1 202 ? -21.513 4.648 17.970 1.00 10.45 202 ASN A N 1
ATOM 1550 C CA . ASN A 1 202 ? -21.663 3.204 18.157 1.00 11.01 202 ASN A CA 1
ATOM 1551 C C . ASN A 1 202 ? -20.320 2.461 18.005 1.00 11.50 202 ASN A C 1
ATOM 1552 O O . ASN A 1 202 ? -19.596 2.669 17.040 1.00 11.81 202 ASN A O 1
ATOM 1557 N N . ASN A 1 203 ? -20.044 1.563 18.942 1.00 10.87 203 ASN A N 1
ATOM 1558 C CA . ASN A 1 203 ? -18.822 0.734 18.896 1.00 10.83 203 ASN A CA 1
ATOM 1559 C C . ASN A 1 203 ? -17.555 1.598 18.862 1.00 12.72 203 ASN A C 1
ATOM 1560 O O . ASN A 1 203 ? -16.750 1.555 17.904 1.00 11.35 203 ASN A O 1
ATOM 1565 N N . LEU A 1 204 ? -17.401 2.381 19.941 1.00 10.14 204 LEU A N 1
ATOM 1566 C CA . LEU A 1 204 ? -16.322 3.360 20.081 1.00 9.38 204 LEU A CA 1
ATOM 1567 C C . LEU A 1 204 ? -15.607 3.070 21.356 1.00 10.95 204 LEU A C 1
ATOM 1568 O O . LEU A 1 204 ? -16.197 2.510 22.285 1.00 14.25 204 LEU A O 1
ATOM 1573 N N . ASN A 1 205 ? -14.334 3.476 21.466 1.00 10.95 205 ASN A N 1
ATOM 1574 C CA . ASN A 1 205 ? -13.678 3.316 22.762 1.00 11.36 205 ASN A CA 1
ATOM 1575 C C . ASN A 1 205 ? -13.870 4.510 23.706 1.00 9.04 205 ASN A C 1
ATOM 1576 O O . ASN A 1 205 ? -14.209 4.357 24.884 1.00 9.71 205 ASN A O 1
ATOM 1581 N N . SER A 1 206 ? -13.593 5.697 23.197 1.00 11.80 206 SER A N 1
ATOM 1582 C CA . SER A 1 206 ? -13.554 6.899 24.073 1.00 11.11 206 SER A CA 1
ATOM 1583 C C . SER A 1 206 ? -13.723 8.185 23.300 1.00 10.21 206 SER A C 1
ATOM 1584 O O . SER A 1 206 ? -13.864 8.174 22.085 1.00 10.95 206 SER A O 1
ATOM 1587 N N . ARG A 1 207 ? -13.732 9.295 24.034 1.00 10.95 207 ARG A N 1
ATOM 1588 C CA . ARG A 1 207 ? -13.812 10.653 23.475 1.00 10.60 207 ARG A CA 1
ATOM 1589 C C . ARG A 1 207 ? -15.111 10.886 22.739 1.00 10.00 207 ARG A C 1
ATOM 1590 O O . ARG A 1 207 ? -15.126 11.066 21.510 1.00 9.89 207 ARG A O 1
ATOM 1598 N N . VAL A 1 208 ? -16.217 10.871 23.478 1.00 8.99 208 VAL A N 1
ATOM 1599 C CA . VAL A 1 208 ? -17.535 11.053 22.842 1.00 8.58 208 VAL A CA 1
ATOM 1600 C C . VAL A 1 208 ? -18.363 12.205 23.412 1.00 10.56 208 VAL A C 1
ATOM 1601 O O . VAL A 1 208 ? -19.505 12.002 23.879 1.00 11.08 208 VAL A O 1
ATOM 1605 N N . PRO A 1 209 ? -17.823 13.442 23.368 1.00 10.09 209 PRO A N 1
ATOM 1606 C CA . PRO A 1 209 ? -16.475 13.884 22.982 1.00 8.55 209 PRO A CA 1
ATOM 1607 C C . PRO A 1 209 ? -15.563 14.002 24.223 1.00 11.33 209 PRO A C 1
ATOM 1608 O O . PRO A 1 209 ? -16.038 13.974 25.381 1.00 11.28 209 PRO A O 1
ATOM 1612 N N . LEU A 1 210 ? -14.268 14.194 23.971 1.00 10.66 210 LEU A N 1
ATOM 1613 C CA . LEU A 1 210 ? -13.333 14.736 24.952 1.00 9.47 210 LEU A CA 1
ATOM 1614 C C . LEU A 1 210 ? -13.499 16.254 24.872 1.00 9.27 210 LEU A C 1
ATOM 1615 O O . LEU A 1 210 ? -13.257 16.837 23.812 1.00 12.34 210 LEU A O 1
ATOM 1620 N N . ILE A 1 211 ? -14.008 16.869 25.950 1.00 8.74 211 ILE A N 1
ATOM 1621 C CA . ILE A 1 211 ? -14.287 18.304 25.905 1.00 11.24 211 ILE A CA 1
ATOM 1622 C C . ILE A 1 211 ? -13.403 19.018 26.894 1.00 10.01 211 ILE A C 1
ATOM 1623 O O . ILE A 1 211 ? -13.503 18.779 28.092 1.00 11.17 211 ILE A O 1
ATOM 1628 N N . ARG A 1 212 ? -12.576 19.946 26.401 1.00 11.07 212 ARG A N 1
ATOM 1629 C CA . ARG A 1 212 ? -11.833 20.871 27.252 1.00 11.59 212 ARG A CA 1
ATOM 1630 C C . ARG A 1 212 ? -12.422 22.268 27.141 1.00 11.20 212 ARG A C 1
ATOM 1631 O O . ARG A 1 212 ? -12.563 22.768 26.028 1.00 11.53 212 ARG A O 1
ATOM 1639 N N . TYR A 1 213 ? -12.744 22.886 28.289 1.00 12.91 213 TYR A N 1
ATOM 1640 C CA . TYR A 1 213 ? -13.147 24.325 28.390 1.00 12.60 213 TYR A CA 1
ATOM 1641 C C . TYR A 1 213 ? -14.484 24.724 27.793 1.00 13.00 213 TYR A C 1
ATOM 1642 O O . TYR A 1 213 ? -15.171 25.616 28.341 1.00 14.00 213 TYR A O 1
ATOM 1651 N N . ALA A 1 214 ? -14.836 24.104 26.665 1.00 10.51 214 ALA A N 1
ATOM 1652 C CA . ALA A 1 214 ? -15.975 24.585 25.852 1.00 12.84 214 ALA A CA 1
ATOM 1653 C C . ALA A 1 214 ? -17.355 24.386 26.486 1.00 11.11 214 ALA A C 1
ATOM 1654 O O . ALA A 1 214 ? -17.544 23.470 27.283 1.00 12.37 214 ALA A O 1
ATOM 1656 N N . ASP A 1 215 ? -18.282 25.278 26.110 1.00 10.91 215 ASP A N 1
ATOM 1657 C CA . ASP A 1 215 ? -19.719 25.035 26.306 1.00 10.47 215 ASP A CA 1
ATOM 1658 C C . ASP A 1 215 ? -20.265 24.241 25.114 1.00 11.68 215 ASP A C 1
ATOM 1659 O O . ASP A 1 215 ? -20.075 24.606 23.917 1.00 10.84 215 ASP A O 1
ATOM 1664 N N . VAL A 1 216 ? -20.961 23.151 25.458 1.00 9.91 216 VAL A N 1
ATOM 1665 C CA . VAL A 1 216 ? -21.431 22.165 24.495 1.00 6.74 216 VAL A CA 1
ATOM 1666 C C . VAL A 1 216 ? -22.844 21.713 24.864 1.00 10.27 216 VAL A C 1
ATOM 1667 O O . VAL A 1 216 ? -23.142 21.536 26.046 1.00 10.55 216 VAL A O 1
ATOM 1671 N N . HIS A 1 217 ? -23.714 21.552 23.871 1.00 8.92 217 HIS A N 1
ATOM 1672 C CA . HIS A 1 217 ? -25.043 20.963 24.067 1.00 8.90 217 HIS A CA 1
ATOM 1673 C C . HIS A 1 217 ? -25.091 19.657 23.293 1.00 9.31 217 HIS A C 1
ATOM 1674 O O . HIS A 1 217 ? -24.817 19.660 22.098 1.00 9.12 217 HIS A O 1
ATOM 1681 N N . MET A 1 218 ? -25.417 18.562 23.970 1.00 9.69 218 MET A N 1
ATOM 1682 C CA . MET A 1 218 ? -25.652 17.284 23.309 1.00 8.53 218 MET A CA 1
ATOM 1683 C C . MET A 1 218 ? -27.082 16.855 23.576 1.00 7.24 218 MET A C 1
ATOM 1684 O O . MET A 1 218 ? -27.437 16.614 24.749 1.00 9.09 218 MET A O 1
ATOM 1689 N N . PHE A 1 219 ? -27.888 16.825 22.512 1.00 7.47 219 PHE A N 1
ATOM 1690 C CA . PHE A 1 219 ? -29.260 16.340 22.680 1.00 7.57 219 PHE A CA 1
ATOM 1691 C C . PHE A 1 219 ? -29.682 15.333 21.639 1.00 8.41 219 PHE A C 1
ATOM 1692 O O . PHE A 1 219 ? -29.280 15.406 20.471 1.00 8.54 219 PHE A O 1
ATOM 1700 N N . ASN A 1 220 ? -30.510 14.369 22.064 1.00 9.81 220 ASN A N 1
ATOM 1701 C CA . ASN A 1 220 ? -31.142 13.455 21.114 1.00 8.48 220 ASN A CA 1
ATOM 1702 C C . ASN A 1 220 ? -30.134 12.637 20.332 1.00 8.73 220 ASN A C 1
ATOM 1703 O O . ASN A 1 220 ? -30.442 12.241 19.213 1.00 8.91 220 ASN A O 1
ATOM 1708 N N . ASN A 1 221 ? -28.981 12.363 20.940 1.00 8.63 221 ASN A N 1
ATOM 1709 C CA . ASN A 1 221 ? -28.048 11.381 20.340 1.00 8.26 221 ASN A CA 1
ATOM 1710 C C . ASN A 1 221 ? -28.297 9.976 20.888 1.00 9.19 221 ASN A C 1
ATOM 1711 O O . ASN A 1 221 ? -28.925 9.823 21.962 1.00 9.76 221 ASN A O 1
ATOM 1716 N N . TYR A 1 222 ? -27.817 8.970 20.146 1.00 9.12 222 TYR A N 1
ATOM 1717 C CA . TYR A 1 222 ? -27.925 7.562 20.501 1.00 9.34 222 TYR A CA 1
ATOM 1718 C C . TYR A 1 222 ? -26.517 7.040 20.652 1.00 8.22 222 TYR A C 1
ATOM 1719 O O . TYR A 1 222 ? -25.801 6.957 19.664 1.00 10.27 222 TYR A O 1
ATOM 1728 N N . PHE A 1 223 ? -26.133 6.788 21.903 1.00 8.92 223 PHE A N 1
ATOM 1729 C CA . PHE A 1 223 ? -24.807 6.250 22.263 1.00 9.48 223 PHE A CA 1
ATOM 1730 C C . PHE A 1 223 ? -24.975 4.758 22.497 1.00 12.19 223 PHE A C 1
ATOM 1731 O O . PHE A 1 223 ? -25.879 4.348 23.257 1.00 11.12 223 PHE A O 1
ATOM 1739 N N . LYS A 1 224 ? -24.118 3.919 21.896 1.00 9.79 224 LYS A N 1
ATOM 1740 C CA . LYS A 1 224 ? -24.290 2.470 21.992 1.00 9.29 224 LYS A CA 1
ATOM 1741 C C . LYS A 1 224 ? -22.938 1.799 21.981 1.00 11.99 224 LYS A C 1
ATOM 1742 O O . LYS A 1 224 ? -22.089 2.106 21.130 1.00 11.65 224 LYS A O 1
ATOM 1748 N N . ASP A 1 225 ? -22.750 0.864 22.910 1.00 11.11 225 ASP A N 1
ATOM 1749 C CA . ASP A 1 225 ? -21.567 -0.011 22.864 1.00 10.70 225 ASP A CA 1
ATOM 1750 C C . ASP A 1 225 ? -20.294 0.815 22.863 1.00 12.36 225 ASP A C 1
ATOM 1751 O O . ASP A 1 225 ? -19.444 0.724 21.979 1.00 12.49 225 ASP A O 1
ATOM 1756 N N . ILE A 1 226 ? -20.172 1.634 23.904 1.00 12.14 226 ILE A N 1
ATOM 1757 C CA . ILE A 1 226 ? -18.981 2.468 24.068 1.00 11.41 226 ILE A CA 1
ATOM 1758 C C . ILE A 1 226 ? -18.144 1.806 25.149 1.00 11.37 226 ILE A C 1
ATOM 1759 O O . ILE A 1 226 ? -18.581 1.660 26.302 1.00 13.25 226 ILE A O 1
ATOM 1764 N N . ASN A 1 227 ? -16.925 1.404 24.767 1.00 11.00 227 ASN A N 1
ATOM 1765 C CA . ASN A 1 227 ? -16.157 0.480 25.589 1.00 12.55 227 ASN A CA 1
ATOM 1766 C C . ASN A 1 227 ? -15.595 1.074 26.865 1.00 12.65 227 ASN A C 1
ATOM 1767 O O . ASN A 1 227 ? -15.666 0.441 27.921 1.00 15.63 227 ASN A O 1
ATOM 1772 N N . ASP A 1 228 ? -14.999 2.262 26.762 1.00 11.93 228 ASP A N 1
ATOM 1773 C CA . ASP A 1 228 ? -14.347 2.826 27.937 1.00 12.05 228 ASP A CA 1
ATOM 1774 C C . ASP A 1 228 ? -15.165 3.960 28.570 1.00 10.86 228 ASP A C 1
ATOM 1775 O O . ASP A 1 228 ? -15.703 3.793 29.675 1.00 12.29 228 ASP A O 1
ATOM 1780 N N . THR A 1 229 ? -15.233 5.112 27.914 1.00 12.61 229 THR A N 1
ATOM 1781 C CA . THR A 1 229 ? -16.049 6.233 28.405 1.00 11.43 229 THR A CA 1
ATOM 1782 C C . THR A 1 229 ? -16.639 7.003 27.225 1.00 12.33 229 THR A C 1
ATOM 1783 O O . THR A 1 229 ? -16.137 6.947 26.096 1.00 11.14 229 THR A O 1
ATOM 1787 N N . ALA A 1 230 ? -17.683 7.791 27.503 1.00 11.57 230 ALA A N 1
ATOM 1788 C CA . ALA A 1 230 ? -18.252 8.623 26.451 1.00 11.01 230 ALA A CA 1
ATOM 1789 C C . ALA A 1 230 ? -17.937 10.092 26.634 1.00 10.66 230 ALA A C 1
ATOM 1790 O O . ALA A 1 230 ? -16.856 10.546 26.249 1.00 10.50 230 ALA A O 1
ATOM 1792 N N . ILE A 1 231 ? -18.824 10.849 27.250 1.00 9.95 231 ILE A N 1
ATOM 1793 C CA . ILE A 1 231 ? -18.587 12.314 27.399 1.00 9.22 231 ILE A CA 1
ATOM 1794 C C . ILE A 1 231 ? -17.588 12.612 28.521 1.00 10.08 231 ILE A C 1
ATOM 1795 O O . ILE A 1 231 ? -17.808 12.219 29.671 1.00 12.33 231 ILE A O 1
ATOM 1800 N N . ASN A 1 232 ? -16.467 13.270 28.173 1.00 10.56 232 ASN A N 1
ATOM 1801 C CA . ASN A 1 232 ? -15.426 13.539 29.135 1.00 9.60 232 ASN A CA 1
ATOM 1802 C C . ASN A 1 232 ? -15.301 15.042 29.231 1.00 10.96 232 ASN A C 1
ATOM 1803 O O . ASN A 1 232 ? -14.791 15.661 28.324 1.00 13.45 232 ASN A O 1
ATOM 1808 N N . SER A 1 233 ? -15.778 15.609 30.346 1.00 10.25 233 SER A N 1
ATOM 1809 C CA . SER A 1 233 ? -15.811 17.047 30.511 1.00 9.78 233 SER A CA 1
ATOM 1810 C C . SER A 1 233 ? -14.688 17.503 31.424 1.00 9.89 233 SER A C 1
ATOM 1811 O O . SER A 1 233 ? -14.641 17.105 32.605 1.00 12.58 233 SER A O 1
ATOM 1814 N N . ARG A 1 234 ? -13.800 18.346 30.872 1.00 10.47 234 ARG A N 1
ATOM 1815 C CA . ARG A 1 234 ? -12.528 18.693 31.501 1.00 12.12 234 ARG A CA 1
ATOM 1816 C C . ARG A 1 234 ? -12.335 20.192 31.595 1.00 10.97 234 ARG A C 1
ATOM 1817 O O . ARG A 1 234 ? -12.832 20.936 30.743 1.00 11.92 234 ARG A O 1
ATOM 1825 N N . VAL A 1 235 ? -11.541 20.614 32.587 1.00 11.85 235 VAL A N 1
ATOM 1826 C CA . VAL A 1 235 ? -11.074 22.017 32.743 1.00 13.88 235 VAL A CA 1
ATOM 1827 C C . VAL A 1 235 ? -12.146 23.045 32.442 1.00 13.12 235 VAL A C 1
ATOM 1828 O O . VAL A 1 235 ? -12.008 23.928 31.586 1.00 14.60 235 VAL A O 1
ATOM 1832 N N . GLY A 1 236 ? -13.243 22.915 33.182 1.00 15.20 236 GLY A N 1
ATOM 1833 C CA . GLY A 1 236 ? -14.259 23.958 33.153 1.00 14.30 236 GLY A CA 1
ATOM 1834 C C . GLY A 1 236 ? -15.214 23.907 31.971 1.00 17.10 236 GLY A C 1
ATOM 1835 O O . GLY A 1 236 ? -16.035 24.819 31.824 1.00 15.24 236 GLY A O 1
ATOM 1836 N N . ALA A 1 237 ? -15.125 22.869 31.146 1.00 12.47 237 ALA A N 1
ATOM 1837 C CA . ALA A 1 237 ? -16.168 22.647 30.135 1.00 11.29 237 ALA A CA 1
ATOM 1838 C C . ALA A 1 237 ? -17.536 22.599 30.799 1.00 11.52 237 ALA A C 1
ATOM 1839 O O . ALA A 1 237 ? -17.649 22.235 31.945 1.00 12.44 237 ALA A O 1
ATOM 1841 N N . ARG A 1 238 ? -18.575 23.014 30.071 1.00 11.54 238 ARG A N 1
ATOM 1842 C CA . ARG A 1 238 ? -19.958 22.836 30.552 1.00 11.66 238 ARG A CA 1
ATOM 1843 C C . ARG A 1 238 ? -20.742 22.139 29.475 1.00 10.99 238 ARG A C 1
ATOM 1844 O O . ARG A 1 238 ? -20.839 22.677 28.350 1.00 11.74 238 ARG A O 1
ATOM 1852 N N . VAL A 1 239 ? -21.261 20.943 29.778 1.00 10.03 239 VAL A N 1
ATOM 1853 C CA . VAL A 1 239 ? -22.004 20.203 28.748 1.00 9.93 239 VAL A CA 1
ATOM 1854 C C . VAL A 1 239 ? -23.425 19.921 29.206 1.00 11.79 239 VAL A C 1
ATOM 1855 O O . VAL A 1 239 ? -23.621 19.346 30.291 1.00 12.36 239 VAL A O 1
ATOM 1859 N N . PHE A 1 240 ? -24.406 20.422 28.448 1.00 10.29 240 PHE A N 1
ATOM 1860 C CA . PHE A 1 240 ? -25.813 20.098 28.719 1.00 11.20 240 PHE A CA 1
ATOM 1861 C C . PHE A 1 240 ? -26.151 18.812 27.981 1.00 9.82 240 PHE A C 1
ATOM 1862 O O . PHE A 1 240 ? -26.133 18.800 26.735 1.00 9.98 240 PHE A O 1
ATOM 1870 N N . VAL A 1 241 ? -26.397 17.740 28.731 1.00 11.35 241 VAL A N 1
ATOM 1871 C CA . VAL A 1 241 ? -26.641 16.388 28.185 1.00 10.23 241 VAL A CA 1
ATOM 1872 C C . VAL A 1 241 ? -28.113 16.143 28.341 1.00 9.29 241 VAL A C 1
ATOM 1873 O O . VAL A 1 241 ? -28.578 15.871 29.433 1.00 9.94 241 VAL A O 1
ATOM 1877 N N . GLU A 1 242 ? -28.832 16.268 27.221 1.00 8.40 242 GLU A N 1
ATOM 1878 C CA . GLU A 1 242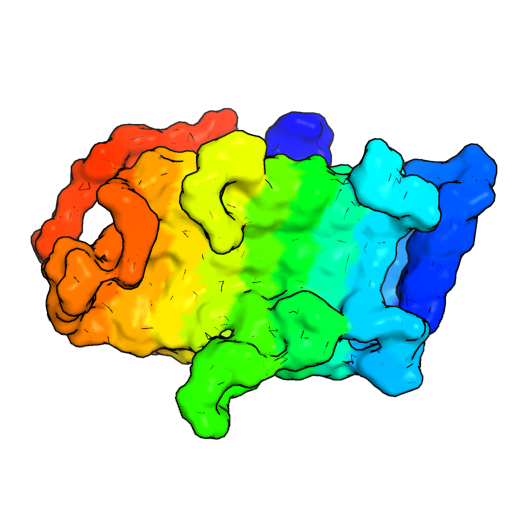 ? -30.310 16.342 27.267 1.00 8.01 242 GLU A CA 1
ATOM 1879 C C . GLU A 1 242 ? -30.973 15.333 26.351 1.00 8.46 242 GLU A C 1
ATOM 1880 O O . GLU A 1 242 ? -30.758 15.305 25.125 1.00 8.96 242 GLU A O 1
ATOM 1886 N N . ASN A 1 243 ? -31.820 14.505 26.947 1.00 11.62 243 ASN A N 1
ATOM 1887 C CA . ASN A 1 243 ? -32.667 13.597 26.161 1.00 9.96 243 ASN A CA 1
ATOM 1888 C C . ASN A 1 243 ? -31.888 12.745 25.168 1.00 9.38 243 ASN A C 1
ATOM 1889 O O . ASN A 1 243 ? -32.256 12.607 23.997 1.00 10.06 243 ASN A O 1
ATOM 1894 N N . ASN A 1 244 ? -30.785 12.183 25.639 1.00 9.65 244 ASN A N 1
ATOM 1895 C CA . ASN A 1 244 ? -30.032 11.209 24.866 1.00 7.13 244 ASN A CA 1
ATOM 1896 C C . ASN A 1 244 ? -30.338 9.806 25.321 1.00 9.29 244 ASN A C 1
ATOM 1897 O O . ASN A 1 244 ? -30.752 9.614 26.457 1.00 10.40 244 ASN A O 1
ATOM 1902 N N . TYR A 1 245 ? -30.093 8.842 24.438 1.00 11.01 245 TYR A N 1
ATOM 1903 C CA . TYR A 1 245 ? -30.288 7.439 24.747 1.00 9.44 245 TYR A CA 1
ATOM 1904 C C . TYR A 1 245 ? -28.934 6.744 24.810 1.00 10.19 245 TYR A C 1
ATOM 1905 O O . TYR A 1 245 ? -28.161 6.873 23.854 1.00 9.98 245 TYR A O 1
ATOM 1914 N N . PHE A 1 246 ? -28.640 6.058 25.933 1.00 9.35 246 PHE A N 1
ATOM 1915 C CA . PHE A 1 246 ? -27.374 5.365 26.060 1.00 8.76 246 PHE A CA 1
ATOM 1916 C C . PHE A 1 246 ? -27.643 3.880 26.298 1.00 13.44 246 PHE A C 1
ATOM 1917 O O . PHE A 1 246 ? -28.445 3.534 27.165 1.00 14.17 246 PHE A O 1
ATOM 1925 N N . ASP A 1 247 ? -26.941 3.008 25.566 1.00 10.10 247 ASP A N 1
ATOM 1926 C CA . ASP A 1 247 ? -27.073 1.568 25.753 1.00 11.39 247 ASP A CA 1
ATOM 1927 C C . ASP A 1 247 ? -25.655 1.012 25.841 1.00 12.31 247 ASP A C 1
ATOM 1928 O O . ASP A 1 247 ? -24.897 1.119 24.864 1.00 11.43 247 ASP A O 1
ATOM 1933 N N . ASN A 1 248 ? -25.319 0.404 26.983 1.00 10.96 248 ASN A N 1
ATOM 1934 C CA . ASN A 1 248 ? -24.050 -0.301 27.144 1.00 13.14 248 ASN A CA 1
ATOM 1935 C C . ASN A 1 248 ? -22.909 0.663 26.949 1.00 13.04 248 ASN A C 1
ATOM 1936 O O . ASN A 1 248 ? -22.005 0.426 26.120 1.00 12.75 248 ASN A O 1
ATOM 1941 N N . VAL A 1 249 ? -22.952 1.762 27.701 1.00 13.28 249 VAL A N 1
ATOM 1942 C CA . VAL A 1 249 ? -21.945 2.822 27.596 1.00 11.64 249 VAL A CA 1
ATOM 1943 C C . VAL A 1 249 ? -21.089 2.953 28.836 1.00 12.77 249 VAL A C 1
ATOM 1944 O O . VAL A 1 249 ? -21.570 3.304 29.914 1.00 16.39 249 VAL A O 1
ATOM 1948 N N . GLY A 1 250 ? -19.801 2.668 28.676 1.00 14.20 250 GLY A N 1
ATOM 1949 C CA . GLY A 1 250 ? -18.849 2.845 29.753 1.00 16.68 250 GLY A CA 1
ATOM 1950 C C . GLY A 1 250 ? -18.566 1.569 30.490 1.00 17.25 250 GLY A C 1
ATOM 1951 O O . GLY A 1 250 ? -19.468 0.746 30.681 1.00 18.72 250 GLY A O 1
ATOM 1952 N N . SER A 1 251 ? -17.323 1.404 30.959 1.00 16.77 251 SER A N 1
ATOM 1953 C CA . SER A 1 251 ? -16.974 0.138 31.637 1.00 19.35 251 SER A CA 1
ATOM 1954 C C . SER A 1 251 ? -17.434 -0.012 33.087 1.00 25.42 251 SER A C 1
ATOM 1955 O O . SER A 1 251 ? -17.484 -1.132 33.589 1.00 26.11 251 SER A O 1
ATOM 1958 N N . GLY A 1 252 ? -17.755 1.102 33.749 1.00 19.27 252 GLY A N 1
ATOM 1959 C CA . GLY A 1 252 ? -18.123 1.076 35.152 1.00 16.95 252 GLY A CA 1
ATOM 1960 C C . GLY A 1 252 ? -16.940 0.995 36.109 1.00 17.23 252 GLY A C 1
ATOM 1961 O O . GLY A 1 252 ? -17.106 1.078 37.315 1.00 20.97 252 GLY A O 1
ATOM 1962 N N . GLN A 1 253 ? -15.730 0.879 35.572 1.00 20.19 253 GLN A N 1
ATOM 1963 C CA . GLN A 1 253 ? -14.546 0.781 36.432 1.00 20.98 253 GLN A CA 1
ATOM 1964 C C . GLN A 1 253 ? -14.095 2.179 36.820 1.00 16.16 253 GLN A C 1
ATOM 1965 O O . GLN A 1 253 ? -14.348 3.124 36.081 1.00 17.49 253 GLN A O 1
ATOM 1971 N N . ALA A 1 254 ? -13.433 2.336 37.969 1.00 19.82 254 ALA A N 1
ATOM 1972 C CA . ALA A 1 254 ? -12.931 3.659 38.334 1.00 15.98 254 ALA A CA 1
ATOM 1973 C C . ALA A 1 254 ? -11.736 4.039 37.473 1.00 16.90 254 ALA A C 1
ATOM 1974 O O . ALA A 1 254 ? -10.810 3.245 37.299 1.00 21.82 254 ALA A O 1
ATOM 1976 N N . ASP A 1 255 ? -11.747 5.248 36.922 1.00 16.73 255 ASP A N 1
ATOM 1977 C CA . ASP A 1 255 ? -10.589 5.719 36.186 1.00 19.62 255 ASP A CA 1
ATOM 1978 C C . ASP A 1 255 ? -9.348 5.813 37.064 1.00 18.85 255 ASP A C 1
ATOM 1979 O O . ASP A 1 255 ? -9.415 6.344 38.160 1.00 18.60 255 ASP A O 1
ATOM 1984 N N . PRO A 1 256 ? -8.212 5.246 36.613 1.00 19.36 256 PRO A N 1
ATOM 1985 C CA . PRO A 1 256 ? -7.047 5.256 37.505 1.00 24.31 256 PRO A CA 1
ATOM 1986 C C . PRO A 1 256 ? -6.523 6.660 37.788 1.00 23.54 256 PRO A C 1
ATOM 1987 O O . PRO A 1 256 ? -5.893 6.862 38.826 1.00 26.80 256 PRO A O 1
ATOM 1991 N N . THR A 1 257 ? -6.770 7.603 36.890 1.00 20.77 257 THR A N 1
ATOM 1992 C CA . THR A 1 257 ? -6.267 8.972 37.070 1.00 20.80 257 THR A CA 1
ATOM 1993 C C . THR A 1 257 ? -7.196 9.827 37.939 1.00 22.39 257 THR A C 1
ATOM 1994 O O . THR A 1 257 ? -6.750 10.459 38.883 1.00 23.89 257 THR A O 1
ATOM 1998 N N . THR A 1 258 ? -8.493 9.864 37.621 1.00 20.08 258 THR A N 1
ATOM 1999 C CA . THR A 1 258 ? -9.400 10.761 38.342 1.00 18.61 258 THR A CA 1
ATOM 2000 C C . THR A 1 258 ? -10.286 10.050 39.361 1.00 19.25 258 THR A C 1
ATOM 2001 O O . THR A 1 258 ? -10.976 10.699 40.178 1.00 19.44 258 THR A O 1
ATOM 2005 N N . GLY A 1 259 ? -10.318 8.722 39.296 1.00 18.11 259 GLY A N 1
ATOM 2006 C CA . GLY A 1 259 ? -11.129 7.927 40.192 1.00 16.69 259 GLY A CA 1
ATOM 2007 C C . GLY A 1 259 ? -12.594 7.895 39.799 1.00 14.38 259 GLY A C 1
ATOM 2008 O O . GLY A 1 259 ? -13.396 7.210 40.452 1.00 18.93 259 GLY A O 1
ATOM 2009 N N . PHE A 1 260 ? -12.943 8.588 38.710 1.00 16.83 260 PHE A N 1
ATOM 2010 C CA . PHE A 1 260 ? -14.346 8.710 38.340 1.00 15.83 260 PHE A CA 1
ATOM 2011 C C . PHE A 1 260 ? -14.849 7.390 37.726 1.00 14.64 260 PHE A C 1
ATOM 2012 O O . PHE A 1 260 ? -14.138 6.733 36.945 1.00 17.56 260 PHE A O 1
ATOM 2020 N N . ILE A 1 261 ? -16.068 6.997 38.051 1.00 15.01 261 ILE A N 1
ATOM 2021 C CA . ILE A 1 261 ? -16.644 5.800 37.440 1.00 14.38 261 ILE A CA 1
ATOM 2022 C C . ILE A 1 261 ? -16.784 5.957 35.929 1.00 15.21 261 ILE A C 1
ATOM 2023 O O . ILE A 1 261 ? -17.440 6.874 35.474 1.00 13.27 261 ILE A O 1
ATOM 2028 N N . LYS A 1 262 ? -16.185 5.037 35.168 1.00 13.07 262 LYS A N 1
ATOM 2029 C CA . LYS A 1 262 ? -16.201 5.142 33.704 1.00 13.88 262 LYS A CA 1
ATOM 2030 C C . LYS A 1 262 ? -17.588 4.861 33.143 1.00 14.80 262 LYS A C 1
ATOM 2031 O O . LYS A 1 262 ? -18.154 3.808 33.385 1.00 18.37 262 LYS A O 1
ATOM 2037 N N . GLY A 1 263 ? -18.139 5.830 32.426 1.00 13.08 263 GLY A N 1
ATOM 2038 C CA . GLY A 1 263 ? -19.551 5.768 32.075 1.00 12.92 263 GLY A CA 1
ATOM 2039 C C . GLY A 1 263 ? -19.883 6.808 31.029 1.00 12.30 263 GLY A C 1
ATOM 2040 O O . GLY A 1 263 ? -19.045 7.219 30.232 1.00 13.25 263 GLY A O 1
ATOM 2041 N N . PRO A 1 264 ? -21.137 7.266 31.019 1.00 9.82 264 PRO A N 1
ATOM 2042 C CA . PRO A 1 264 ? -21.631 8.104 29.925 1.00 10.05 264 PRO A CA 1
ATOM 2043 C C . PRO A 1 264 ? -21.144 9.559 29.984 1.00 10.09 264 PRO A C 1
ATOM 2044 O O . PRO A 1 264 ? -21.087 10.227 28.949 1.00 10.07 264 PRO A O 1
ATOM 2048 N N . VAL A 1 265 ? -20.850 10.024 31.185 1.00 11.16 265 VAL A N 1
ATOM 2049 C CA . VAL A 1 265 ? -20.325 11.366 31.388 1.00 10.95 265 VAL A CA 1
ATOM 2050 C C . VAL A 1 265 ? -19.496 11.391 32.658 1.00 10.92 265 VAL A C 1
ATOM 2051 O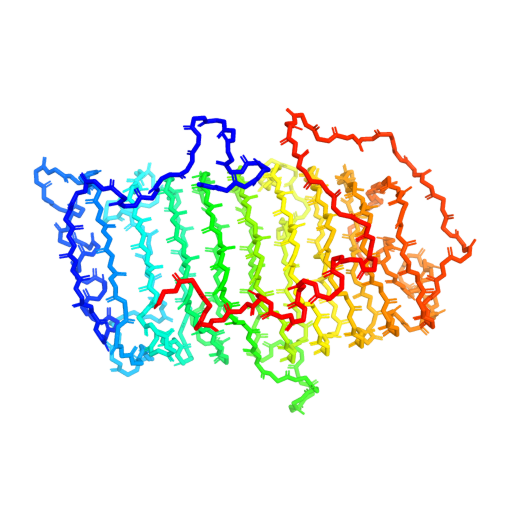 O . VAL A 1 265 ? -19.762 10.623 33.583 1.00 12.22 265 VAL A O 1
ATOM 2055 N N . GLY A 1 266 ? -18.470 12.242 32.681 1.00 12.24 266 GLY A N 1
ATOM 2056 C CA . GLY A 1 266 ? -17.664 12.436 33.877 1.00 12.08 266 GLY A CA 1
ATOM 2057 C C . GLY A 1 266 ? -16.358 13.081 33.495 1.00 9.92 266 GLY A C 1
ATOM 2058 O O . GLY A 1 266 ? -16.258 13.695 32.416 1.00 10.57 266 GLY A O 1
ATOM 2059 N N . TRP A 1 267 ? -15.368 12.935 34.381 1.00 12.64 267 TRP A N 1
ATOM 2060 C CA . TRP A 1 267 ? -14.055 13.527 34.163 1.00 12.14 267 TRP A CA 1
ATOM 2061 C C . TRP A 1 267 ? -13.077 12.366 34.213 1.00 10.85 267 TRP A C 1
ATOM 2062 O O . TRP A 1 267 ? -13.009 11.686 35.240 1.00 12.96 267 TRP A O 1
ATOM 2073 N N . PHE A 1 268 ? -12.354 12.162 33.107 1.00 12.85 268 PHE A N 1
ATOM 2074 C CA . PHE A 1 268 ? -11.489 10.989 32.940 1.00 12.67 268 PHE A CA 1
ATOM 2075 C C . PHE A 1 268 ? -10.126 11.358 32.362 1.00 12.70 268 PHE A C 1
ATOM 2076 O O . PHE A 1 268 ? -9.988 12.337 31.620 1.00 13.66 268 PHE A O 1
ATOM 2084 N N . TYR A 1 269 ? -9.130 10.548 32.731 1.00 13.87 269 TYR A N 1
ATOM 2085 C CA . TYR A 1 269 ? -7.836 10.420 32.006 1.00 13.67 269 TYR A CA 1
ATOM 2086 C C . TYR A 1 269 ? -6.811 11.514 32.281 1.00 17.06 269 TYR A C 1
ATOM 2087 O O . TYR A 1 269 ? -5.621 11.228 32.374 1.00 19.96 269 TYR A O 1
ATOM 2096 N N . GLY A 1 270 ? -7.236 12.762 32.362 1.00 15.45 270 GLY A N 1
ATOM 2097 C CA . GLY A 1 270 ? -6.265 13.833 32.487 1.00 17.14 270 GLY A CA 1
ATOM 2098 C C . GLY A 1 270 ? -6.850 15.230 32.509 1.00 17.88 270 GLY A C 1
ATOM 2099 O O . GLY A 1 270 ? -8.061 15.394 32.657 1.00 15.57 270 GLY A O 1
ATOM 2100 N N . SER A 1 271 ? -5.970 16.228 32.326 1.00 16.77 271 SER A N 1
ATOM 2101 C CA . SER A 1 271 ? -6.223 17.666 32.620 1.00 16.19 271 SER A CA 1
ATOM 2102 C C . SER A 1 271 ? -6.206 17.918 34.136 1.00 16.94 271 SER A C 1
ATOM 2103 O O . SER A 1 271 ? -6.431 17.015 34.927 1.00 17.26 271 SER A O 1
ATOM 2106 N N . PRO A 1 272 ? -5.917 19.160 34.523 1.00 15.00 272 PRO A N 1
ATOM 2107 C CA . PRO A 1 272 ? -5.697 19.378 35.954 1.00 16.69 272 PRO A CA 1
ATOM 2108 C C . PRO A 1 272 ? -6.972 19.495 36.773 1.00 16.06 272 PRO A C 1
ATOM 2109 O O . PRO A 1 272 ? -6.904 19.367 38.004 1.00 17.82 272 PRO A O 1
ATOM 2113 N N . SER A 1 273 ? -8.121 19.706 36.124 1.00 16.58 273 SER A N 1
ATOM 2114 C CA . SER A 1 273 ? -9.368 19.817 36.888 1.00 16.56 273 SER A CA 1
ATOM 2115 C C . SER A 1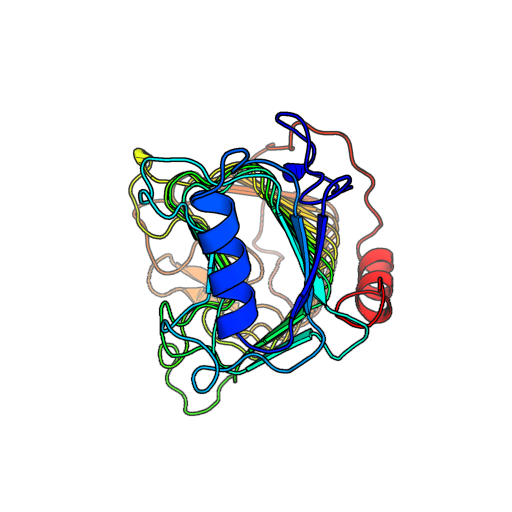 273 ? -10.545 19.379 36.028 1.00 15.27 273 SER A C 1
ATOM 2116 O O . SER A 1 273 ? -10.416 19.238 34.811 1.00 13.63 273 SER A O 1
ATOM 2119 N N . THR A 1 274 ? -11.679 19.193 36.697 1.00 14.87 274 THR A N 1
ATOM 2120 C CA . THR A 1 274 ? -12.905 18.719 36.076 1.00 14.99 274 THR A CA 1
ATOM 2121 C C . THR A 1 274 ? -13.616 19.776 35.242 1.00 12.89 274 THR A C 1
ATOM 2122 O O . THR A 1 274 ? -13.461 20.975 35.441 1.00 13.26 274 THR A O 1
ATOM 2126 N N . GLY A 1 275 ? -14.460 19.282 34.337 1.00 11.24 275 GLY A N 1
ATOM 2127 C CA . GLY A 1 275 ? -15.501 20.113 33.730 1.00 10.80 275 GLY A CA 1
ATOM 2128 C C . GLY A 1 275 ? -16.806 19.823 34.459 1.00 10.54 275 GLY A C 1
ATOM 2129 O O . GLY A 1 275 ? -16.830 19.212 35.532 1.00 12.92 275 GLY A O 1
ATOM 2130 N N . TYR A 1 276 ? -17.896 20.307 33.868 1.00 12.39 276 TYR A N 1
ATOM 2131 C CA . TYR A 1 276 ? -19.213 20.220 34.484 1.00 14.13 276 TYR A CA 1
ATOM 2132 C C . TYR A 1 276 ? -20.219 19.622 33.500 1.00 11.59 276 TYR A C 1
ATOM 2133 O O . TYR A 1 276 ? -19.985 19.603 32.264 1.00 10.91 276 TYR A O 1
ATOM 2142 N N . TRP A 1 277 ? -21.381 19.218 34.011 1.00 10.24 277 TRP A N 1
ATOM 2143 C CA . TRP A 1 277 ? -22.414 18.604 33.136 1.00 10.23 277 TRP A CA 1
ATOM 2144 C C . TRP A 1 277 ? -23.773 18.888 33.744 1.00 12.12 277 TRP A C 1
ATOM 2145 O O . TRP A 1 277 ? -23.955 18.851 34.987 1.00 13.07 277 TRP A O 1
ATOM 2156 N N . ASN A 1 278 ? -24.729 19.182 32.886 1.00 12.93 278 ASN A N 1
ATOM 2157 C CA . ASN A 1 278 ? -26.109 19.361 33.317 1.00 11.36 278 ASN A CA 1
ATOM 2158 C C . ASN A 1 278 ? -26.880 18.214 32.656 1.00 9.36 278 ASN A C 1
ATOM 2159 O O . ASN A 1 278 ? -26.853 18.097 31.426 1.00 10.31 278 ASN A O 1
ATOM 2164 N N . LEU A 1 279 ? -27.529 17.366 33.446 1.00 11.76 279 LEU A N 1
ATOM 2165 C CA . LEU A 1 279 ? -28.157 16.160 32.920 1.00 11.30 279 LEU A CA 1
ATOM 2166 C C . LEU A 1 279 ? -29.661 16.313 33.023 1.00 11.26 279 LEU A C 1
ATOM 2167 O O . LEU A 1 279 ? -30.195 16.585 34.102 1.00 15.41 279 LEU A O 1
ATOM 2172 N N . ARG A 1 280 ? -30.355 16.082 31.917 1.00 11.37 280 ARG A N 1
ATOM 2173 C CA . ARG A 1 280 ? -31.811 16.068 31.958 1.00 12.13 280 ARG A CA 1
ATOM 2174 C C . ARG A 1 280 ? -32.385 15.097 30.939 1.00 10.34 280 ARG A C 1
ATOM 2175 O O . ARG A 1 280 ? -31.988 15.112 29.746 1.00 11.28 280 ARG A O 1
ATOM 2183 N N . GLY A 1 281 ? -33.302 14.234 31.363 1.00 11.33 281 GLY A N 1
ATOM 2184 C CA . GLY A 1 281 ? -34.067 13.473 30.378 1.00 11.60 281 GLY A CA 1
ATOM 2185 C C . GLY A 1 281 ? -33.369 12.351 29.656 1.00 11.66 281 GLY A C 1
ATOM 2186 O O . GLY A 1 281 ? -33.946 11.783 28.729 1.00 12.20 281 GLY A O 1
ATOM 2187 N N . ASN A 1 282 ? -32.166 11.989 30.110 1.00 11.34 282 ASN A N 1
ATOM 2188 C CA . ASN A 1 282 ? -31.462 10.893 29.452 1.00 9.70 282 ASN A CA 1
ATOM 2189 C C . ASN A 1 282 ? -32.013 9.518 29.851 1.00 10.17 282 ASN A C 1
ATOM 2190 O O . ASN A 1 282 ? -32.582 9.360 30.925 1.00 13.96 282 ASN A O 1
ATOM 2195 N N . VAL A 1 283 ? -31.883 8.556 28.941 1.00 9.84 283 VAL A N 1
ATOM 2196 C CA . VAL A 1 283 ? -32.246 7.176 29.214 1.00 9.93 283 VAL A CA 1
ATOM 2197 C C . VAL A 1 283 ? -30.959 6.368 29.207 1.00 11.78 283 VAL A C 1
ATOM 2198 O O . VAL A 1 283 ? -30.204 6.419 28.236 1.00 12.15 283 VAL A O 1
ATOM 2202 N N . PHE A 1 284 ? -30.718 5.654 30.305 1.00 10.12 284 PHE A N 1
ATOM 2203 C CA . PHE A 1 284 ? -29.500 4.863 30.460 1.00 10.64 284 PHE A CA 1
ATOM 2204 C C . PHE A 1 284 ? -29.877 3.387 30.575 1.00 9.52 284 PHE A C 1
ATOM 2205 O O . PHE A 1 284 ? -30.521 2.985 31.556 1.00 12.01 284 PHE A O 1
ATOM 2213 N N . VAL A 1 285 ? -29.489 2.586 29.572 1.00 10.14 285 VAL A N 1
ATOM 2214 C CA . VAL A 1 285 ? -29.746 1.163 29.653 1.00 9.15 285 VAL A CA 1
ATOM 2215 C C . VAL A 1 285 ? -28.399 0.450 29.747 1.00 11.06 285 VAL A C 1
ATOM 2216 O O . VAL A 1 285 ? -27.525 0.646 28.897 1.00 11.20 285 VAL A O 1
ATOM 2220 N N . ASN A 1 286 ? -28.251 -0.359 30.782 1.00 11.73 286 ASN A N 1
ATOM 2221 C CA . ASN A 1 286 ? -26.990 -1.099 31.037 1.00 12.62 286 ASN A CA 1
ATOM 2222 C C . ASN A 1 286 ? -25.817 -0.124 30.961 1.00 12.85 286 ASN A C 1
ATOM 2223 O O . ASN A 1 286 ? -24.774 -0.400 30.342 1.00 14.34 286 ASN A O 1
ATOM 2228 N N . THR A 1 287 ? -26.019 1.052 31.554 1.00 11.19 287 THR A N 1
ATOM 2229 C CA . THR A 1 287 ? -25.033 2.119 31.517 1.00 10.78 287 THR A CA 1
ATOM 2230 C C . THR A 1 287 ? -24.930 2.737 32.901 1.00 14.14 287 THR A C 1
ATOM 2231 O O . THR A 1 287 ? -25.949 3.179 33.444 1.00 15.60 287 THR A O 1
ATOM 2235 N N . PRO A 1 288 ? -23.727 2.745 33.501 1.00 12.34 288 PRO A N 1
ATOM 2236 C CA . PRO A 1 288 ? -23.605 3.254 34.881 1.00 14.04 288 PRO A CA 1
ATOM 2237 C C . PRO A 1 288 ? -24.145 4.682 34.970 1.00 13.81 288 PRO A C 1
ATOM 2238 O O . PRO A 1 288 ? -23.765 5.536 34.156 1.00 14.63 288 PRO A O 1
ATOM 2242 N N . ASN A 1 289 ? -25.028 4.943 35.939 1.00 12.86 289 ASN A N 1
ATOM 2243 C CA . ASN A 1 289 ? -25.567 6.286 36.005 1.00 14.07 289 ASN A CA 1
ATOM 2244 C C . ASN A 1 289 ? -26.018 6.749 37.388 1.00 15.78 289 ASN A C 1
ATOM 2245 O O . ASN A 1 289 ? -26.189 7.970 37.598 1.00 17.22 289 ASN A O 1
ATOM 2250 N N . SER A 1 290 ? -26.227 5.813 38.307 1.00 15.49 290 SER A N 1
ATOM 2251 C CA . SER A 1 290 ? -26.769 6.215 39.624 1.00 17.82 290 SER A CA 1
ATOM 2252 C C . SER A 1 290 ? -25.850 7.128 40.441 1.00 19.74 290 SER A C 1
ATOM 2253 O O . SER A 1 290 ? -26.295 7.837 41.347 1.00 22.55 290 SER A O 1
ATOM 2256 N N . HIS A 1 291 ? -24.574 7.130 40.098 1.00 17.49 291 HIS A N 1
ATOM 2257 C CA . HIS A 1 291 ? -23.575 7.934 40.775 1.00 15.99 291 HIS A CA 1
ATOM 2258 C C . HIS A 1 291 ? -23.563 9.371 40.318 1.00 15.41 291 HIS A C 1
ATOM 2259 O O . HIS A 1 291 ? -22.852 10.206 40.909 1.00 18.27 291 HIS A O 1
ATOM 2266 N N . LEU A 1 292 ? -24.294 9.664 39.240 1.00 15.96 292 LEU A N 1
ATOM 2267 C CA . LEU A 1 292 ? -24.267 10.999 38.603 1.00 14.04 292 LEU A CA 1
ATOM 2268 C C . LEU A 1 292 ? -25.202 12.045 39.243 1.00 17.08 292 LEU A C 1
ATOM 2269 O O . LEU A 1 292 ? -26.340 11.731 39.659 1.00 20.47 292 LEU A O 1
ATOM 2274 N N . ASN A 1 293 ? -24.695 1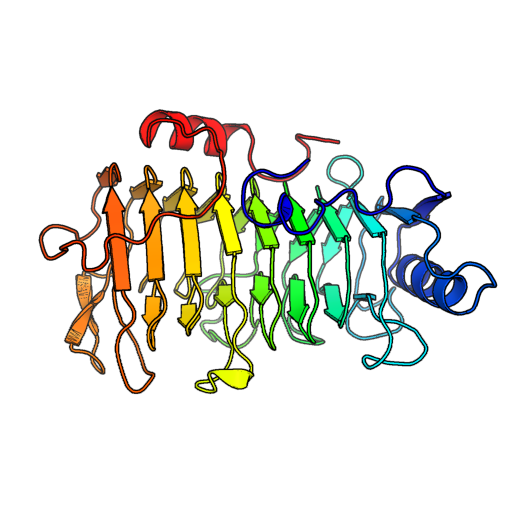3.271 39.320 1.00 16.87 293 ASN A N 1
ATOM 2275 C CA . ASN A 1 293 ? -25.447 14.445 39.712 1.00 21.01 293 ASN A CA 1
ATOM 2276 C C . ASN A 1 293 ? -25.173 15.526 38.679 1.00 17.78 293 ASN A C 1
ATOM 2277 O O . ASN A 1 293 ? -24.089 15.537 38.087 1.00 17.03 293 ASN A O 1
ATOM 2282 N N . SER A 1 294 ? -26.138 16.411 38.429 1.00 15.27 294 SER A N 1
ATOM 2283 C CA . SER A 1 294 ? -25.863 17.603 37.631 1.00 14.18 294 SER A CA 1
ATOM 2284 C C . SER A 1 294 ? -24.972 18.546 38.414 1.00 14.61 294 SER A C 1
ATOM 2285 O O . SER A 1 294 ? -25.193 18.800 39.590 1.00 15.37 294 SER A O 1
ATOM 2288 N N . THR A 1 295 ? -23.931 19.026 37.760 1.00 13.86 295 THR A N 1
ATOM 2289 C CA . THR A 1 295 ? -22.964 19.878 38.430 1.00 13.58 295 THR A CA 1
ATOM 2290 C C . THR A 1 295 ? -22.953 21.297 37.856 1.00 14.43 295 THR A C 1
ATOM 2291 O O . THR A 1 295 ? -22.147 22.114 38.265 1.00 14.78 295 THR A O 1
ATOM 2295 N N . THR A 1 296 ? -23.787 21.573 36.838 1.00 13.48 296 THR A N 1
ATOM 2296 C CA . THR A 1 296 ? -23.977 22.933 36.354 1.00 14.04 296 THR A CA 1
ATOM 2297 C C . THR A 1 296 ? -25.431 23.089 35.911 1.00 15.25 296 THR A C 1
ATOM 2298 O O . THR A 1 296 ? -26.078 22.080 35.568 1.00 15.57 296 THR A O 1
ATOM 2302 N N . ASN A 1 297 ? -25.911 24.341 35.920 1.00 14.24 297 ASN A N 1
ATOM 2303 C CA . ASN A 1 297 ? -27.223 24.688 35.373 1.00 14.53 297 ASN A CA 1
ATOM 2304 C C . ASN A 1 297 ? -27.137 25.144 33.916 1.00 15.10 297 ASN A C 1
ATOM 2305 O O . ASN A 1 297 ? -28.157 25.559 33.337 1.00 16.27 297 ASN A O 1
ATOM 2310 N N . PHE A 1 298 ? -25.939 25.085 33.323 1.00 13.36 298 PHE A N 1
ATOM 2311 C CA . PHE A 1 298 ? -25.733 25.524 31.932 1.00 13.22 298 PHE A CA 1
ATOM 2312 C C . PHE A 1 298 ? -26.801 24.992 30.963 1.00 11.73 298 PHE A C 1
ATOM 2313 O O . PHE A 1 298 ? -27.036 23.775 30.871 1.00 13.94 298 PHE A O 1
ATOM 2321 N N . THR A 1 299 ? -27.438 25.938 30.258 1.00 13.67 299 THR A N 1
ATOM 2322 C CA . THR A 1 299 ? -28.336 25.700 29.121 1.00 14.18 299 THR A CA 1
ATOM 2323 C C . THR A 1 299 ? -27.870 26.635 27.987 1.00 10.91 299 THR A C 1
ATOM 2324 O O . THR A 1 299 ? -27.447 27.773 28.244 1.00 13.50 299 THR A O 1
ATOM 2328 N N . PRO A 1 300 ? -27.955 26.179 26.718 1.00 10.93 300 PRO A N 1
ATOM 2329 C CA . PRO A 1 300 ? -27.412 26.979 25.628 1.00 11.57 300 PRO A CA 1
ATOM 2330 C C . PRO A 1 300 ? -28.348 28.136 25.265 1.00 13.65 300 PRO A C 1
ATOM 2331 O O . PRO A 1 300 ? -29.563 28.109 25.504 1.00 15.89 300 PRO A O 1
ATOM 2335 N N . PRO A 1 301 ? -27.774 29.162 24.676 1.00 12.69 301 PRO A N 1
ATOM 2336 C CA . PRO A 1 301 ? -28.474 30.415 24.399 1.00 11.87 301 PRO A CA 1
ATOM 2337 C C . PRO A 1 301 ? -29.259 30.443 23.112 1.00 15.51 301 PRO A C 1
ATOM 2338 O O . PRO A 1 301 ? -29.314 31.501 22.510 1.00 25.11 301 PRO A O 1
ATOM 2342 N N . TYR A 1 302 ? -29.845 29.341 22.665 1.00 12.39 302 TYR A N 1
ATOM 2343 C CA . TYR A 1 302 ? -30.560 29.365 21.408 1.00 11.16 302 TYR A CA 1
ATOM 2344 C C . TYR A 1 302 ? -31.869 28.584 21.530 1.00 11.71 302 TYR A C 1
ATOM 2345 O O . TYR A 1 302 ? -32.024 27.777 22.441 1.00 12.15 302 TYR A O 1
ATOM 2354 N N . SER A 1 303 ? -32.778 28.847 20.589 1.00 11.46 303 SER A N 1
ATOM 2355 C CA . SER A 1 303 ? -34.018 28.085 20.469 1.00 11.49 303 SER A CA 1
ATOM 2356 C C . SER A 1 303 ? -33.729 26.753 19.805 1.00 12.47 303 SER A C 1
ATOM 2357 O O . SER A 1 303 ? -32.867 26.675 18.935 1.00 14.03 303 SER A O 1
ATOM 2360 N N . TYR A 1 304 ? -34.503 25.718 20.153 1.00 10.40 304 TYR A N 1
ATOM 2361 C CA . TYR A 1 304 ? -34.330 24.435 19.515 1.00 11.27 304 TYR A CA 1
ATOM 2362 C C . TYR A 1 304 ? -35.566 23.573 19.792 1.00 14.83 304 TYR A C 1
ATOM 2363 O O . TYR A 1 304 ? -36.392 23.896 20.656 1.00 12.06 304 TYR A O 1
ATOM 2372 N N . GLN A 1 305 ? -35.689 22.500 19.027 1.00 12.40 305 GLN A N 1
ATOM 2373 C CA . GLN A 1 305 ? -36.727 21.497 19.239 1.00 12.74 305 GLN A CA 1
ATOM 2374 C C . GLN A 1 305 ? -36.063 20.237 19.694 1.00 12.78 305 GLN A C 1
ATOM 2375 O O . GLN A 1 305 ? -35.034 19.840 19.091 1.00 15.03 305 GLN A O 1
ATOM 2381 N N . VAL A 1 306 ? -36.630 19.607 20.714 1.00 10.88 306 VAL A N 1
ATOM 2382 C CA . VAL A 1 306 ? -36.002 18.407 21.289 1.00 11.02 306 VAL A CA 1
ATOM 2383 C C . VAL A 1 306 ? -37.040 17.315 21.491 1.00 11.98 306 VAL A C 1
ATOM 2384 O O . VAL A 1 306 ? -38.122 17.544 22.037 1.00 13.75 306 VAL A O 1
ATOM 2388 N N . GLN A 1 307 ? -36.738 16.131 20.967 1.00 9.85 307 GLN A N 1
ATOM 2389 C CA . GLN A 1 307 ? -37.595 14.944 21.148 1.00 10.70 307 GLN A CA 1
ATOM 2390 C C . GLN A 1 307 ? -37.328 14.268 22.485 1.00 11.44 307 GLN A C 1
ATOM 2391 O O . GLN A 1 307 ? -36.358 14.568 23.160 1.00 11.82 307 GLN A O 1
ATOM 2397 N N . SER A 1 308 ? -38.186 13.324 22.877 1.00 10.56 308 SER A N 1
ATOM 2398 C CA . SER A 1 308 ? -37.808 12.488 24.006 1.00 9.71 308 SER A CA 1
ATOM 2399 C C . SER A 1 308 ? -36.611 11.616 23.598 1.00 10.24 308 SER A C 1
ATOM 2400 O O . SER A 1 308 ? -36.315 11.459 22.404 1.00 11.65 308 SER A O 1
ATOM 2403 N N . ALA A 1 309 ? -35.932 11.057 24.588 1.00 10.48 309 ALA A N 1
ATOM 2404 C CA . ALA A 1 309 ? -34.790 10.183 24.297 1.00 10.90 309 ALA A CA 1
ATOM 2405 C C . ALA A 1 309 ? -35.208 9.003 23.443 1.00 10.16 309 ALA A C 1
ATOM 2406 O O . ALA A 1 309 ? -34.450 8.595 22.553 1.00 10.99 309 ALA A O 1
ATOM 2408 N N . THR A 1 310 ? -36.366 8.420 23.702 1.00 11.56 310 THR A N 1
ATOM 2409 C CA . THR A 1 310 ? -36.751 7.236 22.934 1.00 11.75 310 THR A CA 1
ATOM 2410 C C . THR A 1 310 ? -37.217 7.594 21.544 1.00 13.41 310 THR A C 1
ATOM 2411 O O . THR A 1 310 ? -36.984 6.841 20.601 1.00 12.94 310 THR A O 1
ATOM 2415 N N . GLN A 1 311 ? -37.844 8.762 21.379 1.00 12.29 311 GLN A N 1
ATOM 2416 C CA . GLN A 1 311 ? -38.184 9.198 20.033 1.00 11.46 311 GLN A CA 1
ATOM 2417 C C . GLN A 1 311 ? -36.911 9.481 19.271 1.00 12.13 311 GLN A C 1
ATOM 2418 O O . GLN A 1 311 ? -36.806 9.154 18.077 1.00 12.94 311 GLN A O 1
ATOM 2424 N N . ALA A 1 312 ? -35.943 10.094 19.936 1.00 11.59 312 ALA A N 1
ATOM 2425 C CA . ALA A 1 312 ? -34.682 10.349 19.265 1.00 12.17 312 ALA A CA 1
ATOM 2426 C C . ALA A 1 312 ? -33.974 9.075 18.842 1.00 11.56 312 ALA A C 1
ATOM 2427 O O . ALA A 1 312 ? -33.406 9.014 17.744 1.00 12.49 312 ALA A O 1
ATOM 2429 N N . LYS A 1 313 ? -33.990 8.069 19.710 1.00 10.64 313 LYS A N 1
ATOM 2430 C CA . LYS A 1 313 ? -33.336 6.812 19.346 1.00 10.82 313 LYS A CA 1
ATOM 2431 C C . LYS A 1 313 ? -33.902 6.298 18.015 1.00 13.72 313 LYS A C 1
ATOM 2432 O O . LYS A 1 313 ? -33.136 5.932 17.121 1.00 13.22 313 LYS A O 1
ATOM 2438 N N . SER A 1 314 ? -35.225 6.271 17.880 1.00 12.86 314 SER A N 1
ATOM 2439 C CA . SER A 1 314 ? -35.806 5.794 16.624 1.00 13.01 314 SER A CA 1
ATOM 2440 C C . SER A 1 314 ? -35.510 6.712 15.430 1.00 11.99 314 SER A C 1
ATOM 2441 O O . SER A 1 314 ? -35.234 6.228 14.324 1.00 14.67 314 SER A O 1
ATOM 2444 N N . SER A 1 315 ? -35.507 8.025 15.643 1.00 13.23 315 SER A N 1
ATOM 2445 C CA . SER A 1 315 ? -35.190 8.951 14.542 1.00 13.76 315 SER A CA 1
ATOM 2446 C C . SER A 1 315 ? -33.759 8.772 14.061 1.00 11.85 315 SER A C 1
ATOM 2447 O O . SER A 1 315 ? -33.514 8.804 12.850 1.00 11.31 315 SER A O 1
ATOM 2450 N N . VAL A 1 316 ? -32.833 8.605 14.992 1.00 11.31 316 VAL A N 1
ATOM 2451 C CA . VAL A 1 316 ? -31.420 8.421 14.646 1.00 10.00 316 VAL A CA 1
ATOM 2452 C C . VAL A 1 316 ? -31.252 7.104 13.902 1.00 11.84 316 VAL A C 1
ATOM 2453 O O . VAL A 1 316 ? -30.552 7.057 12.878 1.00 13.59 316 VAL A O 1
ATOM 2457 N N . GLU A 1 317 ? -31.908 6.043 14.382 1.00 13.57 317 GLU A N 1
ATOM 2458 C CA . GLU A 1 317 ? -31.810 4.771 13.689 1.00 14.16 317 GLU A CA 1
ATOM 2459 C C . GLU A 1 317 ? -32.226 4.909 12.215 1.00 16.07 317 GLU A C 1
ATOM 2460 O O . GLU A 1 317 ? -31.630 4.297 11.304 1.00 18.60 317 GLU A O 1
ATOM 2466 N N . GLN A 1 318 ? -33.270 5.693 11.983 1.00 12.64 318 GLN A N 1
ATOM 2467 C CA . GLN A 1 318 ? -33.872 5.763 10.657 1.00 13.80 318 GLN A CA 1
ATOM 2468 C C . GLN A 1 318 ? -33.260 6.785 9.762 1.00 13.84 318 GLN A C 1
ATOM 2469 O O . GLN A 1 318 ? -33.236 6.572 8.512 1.00 16.82 318 GLN A O 1
ATOM 2475 N N . HIS A 1 319 ? -32.771 7.885 10.320 1.00 11.93 319 HIS A N 1
ATOM 2476 C CA . HIS A 1 319 ? -32.479 9.026 9.466 1.00 12.23 319 HIS A CA 1
ATOM 2477 C C . HIS A 1 319 ? -31.073 9.588 9.576 1.00 12.70 319 HIS A C 1
ATOM 2478 O O . HIS A 1 319 ? -30.728 10.545 8.844 1.00 13.74 319 HIS A O 1
ATOM 2485 N N . SER A 1 320 ? -30.255 9.011 10.458 1.00 12.26 320 SER A N 1
ATOM 2486 C CA . SER A 1 320 ? -28.850 9.434 10.487 1.00 9.11 320 SER A CA 1
ATOM 2487 C C . SER A 1 320 ? -28.054 8.859 9.310 1.00 10.36 320 SER A C 1
ATOM 2488 O O . SER A 1 320 ? -28.428 7.870 8.706 1.00 13.95 320 SER A O 1
ATOM 2491 N N . GLY A 1 321 ? -26.925 9.497 9.029 1.00 10.84 321 GLY A N 1
ATOM 2492 C CA . GLY A 1 321 ? -25.999 9.002 8.024 1.00 10.15 321 GLY A CA 1
ATOM 2493 C C . GLY A 1 321 ? -26.311 9.411 6.593 1.00 11.00 321 GLY A C 1
ATOM 2494 O O . GLY A 1 321 ? -27.101 10.345 6.335 1.00 13.10 321 GLY A O 1
ATOM 2495 N N . VAL A 1 322 ? -25.635 8.733 5.660 1.00 11.21 322 VAL A N 1
ATOM 2496 C CA . VAL A 1 322 ? -25.672 9.113 4.246 1.00 10.47 322 VAL A CA 1
ATOM 2497 C C . VAL A 1 322 ? -26.847 8.500 3.509 1.00 11.40 322 VAL A C 1
ATOM 2498 O O . VAL A 1 322 ? -27.450 7.517 3.978 1.00 13.19 322 VAL A O 1
ATOM 2502 N N . GLY A 1 323 ? -27.119 9.046 2.322 1.00 12.94 323 GLY A N 1
ATOM 2503 C CA . GLY A 1 323 ? -28.198 8.562 1.475 1.00 13.19 323 GLY A CA 1
ATOM 2504 C C . GLY A 1 323 ? -29.586 8.954 1.952 1.00 13.88 323 GLY A C 1
ATOM 2505 O O . GLY A 1 323 ? -30.573 8.368 1.481 1.00 17.84 323 GLY A O 1
ATOM 2506 N N . VAL A 1 324 ? -29.683 9.898 2.886 1.00 14.46 324 VAL A N 1
ATOM 2507 C CA . VAL A 1 324 ? -30.975 10.318 3.450 1.00 14.75 324 VAL A CA 1
ATOM 2508 C C . VAL A 1 324 ? -31.410 11.670 2.876 1.00 20.49 324 VAL A C 1
ATOM 2509 O O . VAL A 1 324 ? -32.553 11.814 2.416 1.00 22.49 324 VAL A O 1
ATOM 2513 N N . ILE A 1 325 ? -30.502 12.644 2.897 1.00 19.99 325 ILE A N 1
ATOM 2514 C CA . ILE A 1 325 ? -30.823 14.030 2.530 1.00 22.30 325 ILE A CA 1
ATOM 2515 C C . ILE A 1 325 ? -30.570 14.384 1.067 1.00 30.52 325 ILE A C 1
ATOM 2516 O O . ILE A 1 325 ? -31.070 15.405 0.594 1.00 31.59 325 ILE A O 1
ATOM 2521 N N . ASN A 1 326 ? -29.811 13.569 0.338 1.00 29.69 326 ASN A N 1
ATOM 2522 C CA . ASN A 1 326 ? -29.378 14.014 -0.992 1.00 34.02 326 ASN A CA 1
ATOM 2523 C C . ASN A 1 326 ? -29.058 12.924 -2.006 1.00 40.35 326 ASN A C 1
ATOM 2524 O O . ASN A 1 326 ? -27.908 12.780 -2.425 1.00 28.58 326 ASN A O 1
#

B-factor: mean 17.35, std 8.58, range [6.74, 59.34]

Solvent-accessible surface area: 11843 Å² total; per-residue (Å²): 96,14,54,1,2,0,52,55,87,86,22,6,88,1,0,64,85,35,154,85,71,122,0,45,42,0,32,80,0,6,100,36,0,28,89,20,8,148,51,164,84,51,48,44,37,7,10,0,50,0,67,15,56,0,37,46,81,43,16,84,76,55,17,0,18,0,45,19,70,171,26,119,94,94,78,4,58,29,0,3,0,19,0,45,25,100,83,2,51,0,58,14,0,2,2,45,0,0,16,0,29,26,0,15,0,24,1,0,17,0,14,50,7,124,95,46,58,2,4,0,0,8,0,6,19,66,0,45,10,0,35,0,4,15,0,34,1,64,4,81,30,82,47,117,48,67,39,89,86,38,44,1,4,0,1,0,32,92,42,0,31,35,0,0,0,1,52,0,50,0,37,52,2,49,32,0,0,14,0,2,60,53,62,60,68,84,41,16,2,38,50,0,0,0,6,10,0,37,0,20,44,0,20,12,48,0,0,8,0,27,55,1,24,0,0,0,0,0,0,11,0,55,50,3,84,26,0,0,0,1,0,14,14,35,0,93,0,7,1,10,26,0,31,0,37,72,0,10,54,28,121,65,4,125,95,36,47,50,65,27,0,0,1,0,54,0,74,15,24,108,53,51,1,94,12,21,35,161,48,24,48,53,57,128,8,37,56,117,57,25,109,60,63,24,140,19,80,9,84,25,109,55,147,58,58,46,5,79,98,0,54,45,22,0,88,121,82,7,0,31,42,67,66,78